Protein AF-S4WA40-F1 (afdb_monomer)

Foldseek 3Di:
DVVVLVVVLLVLLLVLLVVCVVQFQVAQDPVRQDDSSVVSVVVSVVVSVVVVVVVVVVVVVCVVQADDQLCCCVQPVLQPPQSVQVVVCVVVVHRGGDDDVVVRVVSSVVSVVPDCPDDDDPVNVCVQCVDVVNVVVVCVVVVVVVVCCCVVVVCVVCVLVVCVVVCQLPPPRRTSSSNSNSD

Mean predicted aligned error: 12.9 Å

Secondary structure (DSSP, 8-state):
-HHHHHHHHHHHHHHHHHHTHHHHTT-SSTTT--THHHHHHHHHHHHHHHHHHHHHHHHHHHHHHSPPPHHHIIIII--HHHHHHHHHHHHHT-SS----HHHHHHHHHHHHHH--PPPPPHHHHHHHHTSHHHHHHHHHHHHHHHHHHHHHHHHHHTHHHHHHHHTTTTTT--SHHHHHHT-

Sequence (183 aa):
MQGIGQLVAALVMMFLTLGFKSSLETAADTKSCTGGCQVSVDKMWRTLIGFGAVPACIALYYRLTIPETPRYTFNVARDVEQADEDVKAYMTGKREGETDEVARAQVHQGAKANLQVPKASFRDFLKHYSEWKNASLLLGTAGSWLCLDVAFYGLSLNNGTILKVIGYSTKNTHSVYEYLYNT

Organism: NCBI:txid61284

Nearest PDB structures (foldseek):
  8j00-assembly1_A  TM=2.067E-01  e=2.756E+00  Homo sapiens

Radius of gyration: 27.34 Å; Cα contacts (8 Å, |Δi|>4): 112; chains: 1; bounding box: 63×45×62 Å

Structure (mmCIF, N/CA/C/O backbone):
data_AF-S4WA40-F1
#
_entry.id   AF-S4WA40-F1
#
loop_
_atom_site.group_PDB
_atom_site.id
_atom_site.type_symbol
_atom_site.label_atom_id
_atom_site.label_alt_id
_atom_site.label_comp_id
_atom_site.label_asym_id
_atom_site.label_entity_id
_atom_site.label_seq_id
_atom_site.pdbx_PDB_ins_code
_atom_site.Cartn_x
_atom_site.Cartn_y
_atom_site.Cartn_z
_atom_site.occupancy
_atom_site.B_iso_or_equiv
_atom_site.auth_seq_id
_atom_site.auth_comp_id
_atom_site.auth_asym_id
_atom_site.auth_atom_id
_atom_site.pdbx_PDB_model_num
ATOM 1 N N . MET A 1 1 ? 1.747 -4.306 8.282 1.00 58.97 1 MET A N 1
ATOM 2 C CA . MET A 1 1 ? 1.146 -5.011 7.124 1.00 58.97 1 MET A CA 1
ATOM 3 C C . MET A 1 1 ? 1.449 -4.330 5.788 1.00 58.97 1 MET A C 1
ATOM 5 O O . MET A 1 1 ? 1.727 -5.044 4.836 1.00 58.97 1 MET A O 1
ATOM 9 N N . GLN A 1 2 ? 1.463 -2.991 5.696 1.00 71.44 2 GLN A N 1
ATOM 10 C CA . GLN A 1 2 ? 1.750 -2.290 4.430 1.00 71.44 2 GLN A CA 1
ATOM 11 C C . GLN A 1 2 ? 3.112 -2.631 3.798 1.00 71.44 2 GLN A C 1
ATOM 13 O O . GLN A 1 2 ? 3.161 -2.866 2.596 1.00 71.44 2 GLN A O 1
ATOM 18 N N . GLY A 1 3 ? 4.189 -2.747 4.586 1.00 81.94 3 GLY A N 1
ATOM 19 C CA . GLY A 1 3 ? 5.528 -3.032 4.044 1.00 81.94 3 GLY A CA 1
ATOM 20 C C . GLY A 1 3 ? 5.645 -4.367 3.292 1.00 81.94 3 GLY A C 1
ATOM 21 O O . GLY A 1 3 ? 6.289 -4.428 2.252 1.00 81.94 3 GLY A O 1
ATOM 22 N N . ILE A 1 4 ? 4.967 -5.426 3.755 1.00 86.81 4 ILE A N 1
ATOM 23 C CA . ILE A 1 4 ? 4.960 -6.728 3.058 1.00 86.81 4 ILE A CA 1
ATOM 24 C C . ILE A 1 4 ? 4.215 -6.611 1.725 1.00 86.81 4 ILE A C 1
ATOM 26 O O . ILE A 1 4 ? 4.681 -7.128 0.716 1.00 86.81 4 ILE A O 1
ATOM 30 N N . GLY A 1 5 ? 3.088 -5.892 1.702 1.00 87.81 5 GLY A N 1
ATOM 31 C CA . GLY A 1 5 ? 2.345 -5.634 0.468 1.00 87.81 5 GLY A CA 1
ATOM 32 C C . GLY A 1 5 ? 3.178 -4.867 -0.560 1.00 87.81 5 GLY A C 1
ATOM 33 O O . GLY A 1 5 ? 3.187 -5.239 -1.729 1.00 87.81 5 GLY A O 1
ATOM 34 N N . GLN A 1 6 ? 3.933 -3.856 -0.122 1.00 86.38 6 GLN A N 1
ATOM 35 C CA . GLN A 1 6 ? 4.853 -3.115 -0.990 1.00 86.38 6 GLN A CA 1
ATOM 36 C C . GLN A 1 6 ? 5.987 -3.999 -1.526 1.00 86.38 6 GLN A C 1
ATOM 38 O O . GLN A 1 6 ? 6.274 -3.948 -2.718 1.00 86.38 6 GLN A O 1
ATOM 43 N N . LEU A 1 7 ? 6.586 -4.848 -0.683 1.00 88.81 7 LEU A N 1
ATOM 44 C CA . LEU A 1 7 ? 7.626 -5.790 -1.107 1.00 88.81 7 LEU A CA 1
ATOM 45 C C . LEU A 1 7 ? 7.100 -6.783 -2.152 1.00 88.81 7 LEU A C 1
ATOM 47 O O . LEU A 1 7 ? 7.733 -6.989 -3.182 1.00 88.81 7 LEU A O 1
ATOM 51 N N . VAL A 1 8 ? 5.932 -7.381 -1.907 1.00 91.38 8 VAL A N 1
ATOM 52 C CA . VAL A 1 8 ? 5.309 -8.318 -2.852 1.00 91.38 8 VAL A CA 1
ATOM 53 C C . VAL A 1 8 ? 4.960 -7.611 -4.160 1.00 91.38 8 VAL A C 1
ATOM 55 O O . VAL A 1 8 ? 5.236 -8.153 -5.225 1.00 91.38 8 VAL A O 1
ATOM 58 N N . ALA A 1 9 ? 4.419 -6.391 -4.104 1.00 90.25 9 ALA A N 1
ATOM 59 C CA . ALA A 1 9 ? 4.134 -5.604 -5.301 1.00 90.25 9 ALA A CA 1
ATOM 60 C C . ALA A 1 9 ? 5.408 -5.294 -6.106 1.00 90.25 9 ALA A C 1
ATOM 62 O O . ALA A 1 9 ? 5.403 -5.448 -7.326 1.00 90.25 9 ALA A O 1
ATOM 63 N N . ALA A 1 10 ? 6.505 -4.929 -5.433 1.00 89.69 10 ALA A N 1
ATOM 64 C CA . ALA A 1 10 ? 7.800 -4.701 -6.072 1.00 89.69 10 ALA A CA 1
ATOM 65 C C . ALA A 1 10 ? 8.350 -5.980 -6.726 1.00 89.69 10 ALA A C 1
ATOM 67 O O . ALA 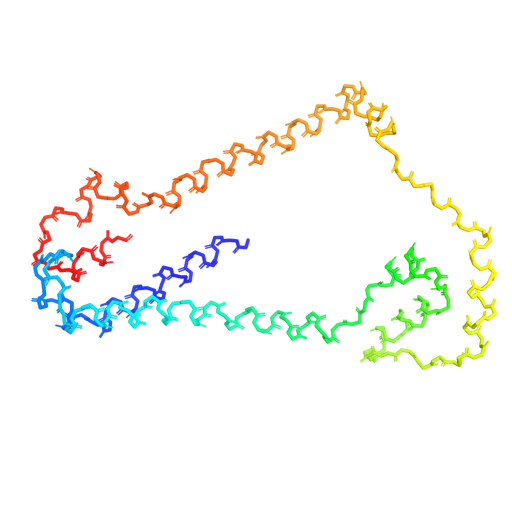A 1 10 ? 8.790 -5.941 -7.872 1.00 89.69 10 ALA A O 1
ATOM 68 N N . LEU A 1 11 ? 8.254 -7.131 -6.051 1.00 92.12 11 LEU A N 1
ATOM 69 C CA . LEU A 1 11 ? 8.662 -8.424 -6.612 1.00 92.12 11 LEU A CA 1
ATOM 70 C C . LEU A 1 11 ? 7.828 -8.803 -7.840 1.00 92.12 11 LEU A C 1
ATOM 72 O O . LEU A 1 11 ? 8.386 -9.191 -8.863 1.00 92.12 11 LEU A O 1
ATOM 76 N N . VAL A 1 12 ? 6.502 -8.663 -7.771 1.00 93.62 12 VAL A N 1
ATOM 77 C CA . VAL A 1 12 ? 5.615 -8.942 -8.911 1.00 93.62 12 VAL A CA 1
ATOM 78 C C . VAL A 1 12 ? 5.952 -8.026 -10.086 1.00 93.62 12 VAL A C 1
ATOM 80 O O . VAL A 1 12 ? 6.087 -8.514 -11.207 1.00 93.62 12 VAL A O 1
ATOM 83 N N . MET A 1 13 ? 6.155 -6.727 -9.848 1.00 91.38 13 MET A N 1
ATOM 84 C CA . MET A 1 13 ? 6.571 -5.799 -10.903 1.00 91.38 13 MET A CA 1
ATOM 85 C C . MET A 1 13 ? 7.927 -6.161 -11.506 1.00 91.38 13 MET A C 1
ATOM 87 O O . MET A 1 13 ? 8.052 -6.132 -12.726 1.00 91.38 13 MET A O 1
ATOM 91 N N . MET A 1 14 ? 8.896 -6.577 -10.689 1.00 90.94 14 MET A N 1
ATOM 92 C CA . MET A 1 14 ? 10.199 -7.053 -11.158 1.00 90.94 14 MET A CA 1
ATOM 93 C C . MET A 1 14 ? 10.072 -8.293 -12.059 1.00 90.94 14 MET A C 1
ATOM 95 O O . MET A 1 14 ? 10.697 -8.381 -13.112 1.00 90.94 14 MET A O 1
ATOM 99 N N . PHE A 1 15 ? 9.230 -9.263 -11.697 1.00 93.00 15 PHE A N 1
ATOM 100 C CA . PHE A 1 15 ? 9.001 -10.430 -12.557 1.00 93.00 15 PHE A CA 1
ATOM 101 C C . PHE A 1 15 ? 8.280 -10.062 -13.859 1.00 93.00 15 PHE A C 1
ATOM 103 O O . PHE A 1 15 ? 8.590 -10.618 -14.914 1.00 93.00 15 PHE A O 1
ATOM 110 N N . LEU A 1 16 ? 7.345 -9.110 -13.810 1.00 92.75 16 LEU A N 1
ATOM 111 C CA . LEU A 1 16 ? 6.640 -8.625 -14.995 1.00 92.75 16 LEU A CA 1
ATOM 112 C C . LEU A 1 16 ? 7.572 -7.863 -15.948 1.00 92.75 16 LEU A C 1
ATOM 114 O O . LEU A 1 16 ? 7.501 -8.088 -17.156 1.00 92.75 16 LEU A O 1
ATOM 118 N N . THR A 1 17 ? 8.469 -7.009 -15.444 1.00 90.62 17 THR A N 1
ATOM 119 C CA . THR A 1 17 ? 9.453 -6.300 -16.285 1.00 90.62 17 THR A CA 1
ATOM 120 C C . THR A 1 17 ? 10.407 -7.280 -16.967 1.00 90.62 17 THR A C 1
ATOM 122 O O . THR A 1 17 ? 10.649 -7.152 -18.168 1.00 90.62 17 THR A O 1
ATOM 125 N N . LEU A 1 18 ? 10.872 -8.310 -16.250 1.00 89.50 18 LEU A N 1
ATOM 126 C CA . LEU A 1 18 ? 11.682 -9.396 -16.816 1.00 89.50 18 LEU A CA 1
ATOM 127 C C . LE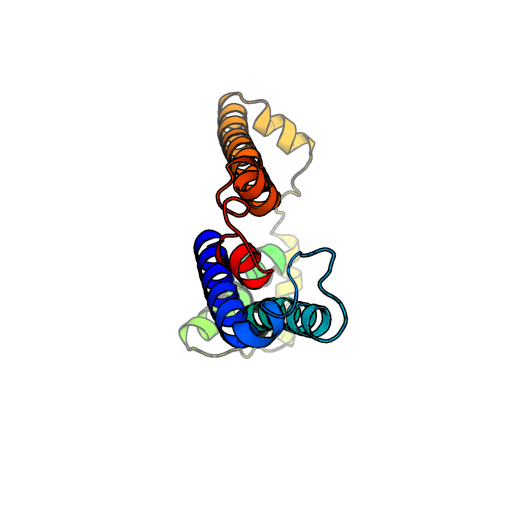U A 1 18 ? 10.922 -10.199 -17.884 1.00 89.50 18 LEU A C 1
ATOM 129 O O . LEU A 1 18 ? 11.478 -10.500 -18.941 1.00 89.50 18 LEU A O 1
ATOM 133 N N . GLY A 1 19 ? 9.649 -10.521 -17.640 1.00 90.31 19 GLY A N 1
ATOM 134 C CA . GLY A 1 19 ? 8.819 -11.293 -18.569 1.00 90.31 19 GLY A CA 1
ATOM 135 C C . GLY A 1 19 ? 8.506 -10.563 -19.881 1.00 90.31 19 GLY A C 1
ATOM 136 O O . GLY A 1 19 ? 8.448 -11.193 -20.935 1.00 90.31 19 GLY A O 1
ATOM 137 N N . PHE A 1 20 ? 8.352 -9.236 -19.842 1.00 88.88 20 PHE A N 1
ATOM 138 C CA . PHE A 1 20 ? 8.073 -8.405 -21.023 1.00 88.88 20 PHE A CA 1
ATOM 139 C C . PHE A 1 20 ? 9.320 -7.744 -21.631 1.00 88.88 20 PHE A C 1
ATOM 141 O O . PHE A 1 20 ? 9.186 -6.885 -22.505 1.00 88.88 20 PHE A O 1
ATOM 148 N N . LYS A 1 21 ? 10.527 -8.166 -21.230 1.00 87.62 21 LYS A N 1
ATOM 149 C CA . LYS A 1 21 ? 11.808 -7.582 -21.658 1.00 87.62 21 LYS A CA 1
ATOM 150 C C . LYS A 1 21 ? 11.898 -7.328 -23.168 1.00 87.62 21 LYS A C 1
ATOM 152 O O . LYS A 1 21 ? 12.134 -6.197 -23.575 1.00 87.62 21 LYS A O 1
ATOM 157 N N . SER A 1 22 ? 11.625 -8.341 -23.994 1.00 85.56 22 SER A N 1
ATOM 158 C CA . SER A 1 22 ? 11.738 -8.232 -25.460 1.00 85.56 22 SER A CA 1
ATOM 159 C C . SER A 1 22 ? 10.829 -7.146 -26.059 1.00 85.56 22 SER A C 1
ATOM 161 O O . SER A 1 22 ? 11.236 -6.427 -26.971 1.00 85.56 22 SER A O 1
ATOM 163 N N . SER A 1 23 ? 9.622 -6.968 -25.513 1.00 84.69 23 SER A N 1
ATOM 164 C CA . SER A 1 23 ? 8.691 -5.919 -25.950 1.00 84.69 23 SER A CA 1
ATOM 165 C C . SER A 1 23 ? 9.090 -4.526 -25.456 1.00 84.69 23 SER A C 1
ATOM 167 O O . SER A 1 23 ? 8.767 -3.529 -26.101 1.00 84.69 23 SER A O 1
ATOM 169 N N . LEU A 1 24 ? 9.763 -4.446 -24.305 1.00 83.75 24 LEU A N 1
ATOM 170 C CA . LEU A 1 24 ? 10.183 -3.194 -23.672 1.00 83.75 24 LEU A CA 1
ATOM 171 C C . LEU A 1 24 ? 11.510 -2.665 -24.243 1.00 83.75 24 LEU A C 1
ATOM 173 O O . LEU A 1 24 ? 11.692 -1.454 -24.327 1.00 83.75 24 LEU A O 1
ATOM 177 N N . GLU A 1 25 ? 12.405 -3.541 -24.704 1.00 85.44 25 GLU A N 1
ATOM 178 C CA . GLU A 1 25 ? 13.662 -3.162 -25.374 1.00 85.44 25 GLU A CA 1
ATOM 179 C C . GLU A 1 25 ? 13.446 -2.513 -26.751 1.00 85.44 25 GLU A C 1
ATOM 181 O O . GLU A 1 25 ? 14.330 -1.838 -27.268 1.00 85.44 25 GLU A O 1
ATOM 186 N N . THR A 1 26 ? 12.253 -2.669 -27.337 1.00 82.75 26 THR A N 1
ATOM 187 C CA . THR A 1 26 ? 11.914 -2.096 -28.652 1.00 82.75 26 THR A CA 1
ATOM 188 C C . THR A 1 26 ? 11.841 -0.561 -28.625 1.00 82.75 26 THR A C 1
ATOM 190 O O . THR A 1 26 ? 11.998 0.084 -29.661 1.00 82.75 26 THR A O 1
ATOM 193 N N . ALA A 1 27 ? 11.606 0.044 -27.456 1.00 82.50 27 ALA A N 1
ATOM 194 C CA . ALA A 1 27 ? 11.524 1.493 -27.296 1.00 82.50 27 ALA A CA 1
ATOM 195 C C . ALA A 1 27 ? 12.734 2.032 -26.521 1.00 82.50 27 ALA A C 1
ATOM 197 O O . ALA A 1 27 ? 13.061 1.545 -25.438 1.00 82.50 27 ALA A O 1
ATOM 198 N N . ALA A 1 28 ? 13.364 3.079 -27.060 1.00 75.50 28 ALA A N 1
ATOM 199 C CA . ALA A 1 28 ? 14.514 3.734 -26.436 1.00 75.50 28 ALA A CA 1
ATOM 200 C C . ALA A 1 28 ? 14.129 4.624 -25.239 1.00 75.50 28 ALA A C 1
ATOM 202 O O . ALA A 1 28 ? 14.938 4.837 -24.344 1.00 75.50 28 ALA A O 1
ATOM 203 N N . ASP A 1 29 ? 12.898 5.148 -25.206 1.00 74.19 29 ASP A N 1
ATOM 204 C CA . ASP A 1 29 ? 12.414 6.032 -24.143 1.00 74.19 29 ASP A CA 1
ATOM 205 C C . ASP A 1 29 ? 10.922 5.774 -23.872 1.00 74.19 29 ASP A C 1
ATOM 207 O O . ASP A 1 29 ? 10.158 5.353 -24.744 1.00 74.19 29 ASP A O 1
ATOM 211 N N . THR A 1 30 ? 10.478 6.077 -22.656 1.00 74.94 30 THR A N 1
ATOM 212 C CA . THR A 1 30 ? 9.072 6.055 -22.228 1.00 74.94 30 THR A CA 1
ATOM 213 C C . THR A 1 30 ? 8.156 6.840 -23.169 1.00 74.94 30 THR A C 1
ATOM 215 O O . THR A 1 30 ? 7.015 6.442 -23.388 1.00 74.94 30 THR A O 1
ATOM 218 N N . LYS A 1 31 ? 8.661 7.917 -23.786 1.00 78.81 31 LYS A N 1
ATOM 219 C CA . LYS A 1 31 ? 7.918 8.727 -24.767 1.00 78.81 31 LYS A CA 1
ATOM 220 C C . LYS A 1 31 ? 7.808 8.082 -26.149 1.00 78.81 31 LYS A C 1
ATOM 222 O O . LYS A 1 31 ? 6.880 8.404 -26.884 1.00 78.81 31 LYS A O 1
ATOM 227 N N . SER A 1 32 ? 8.746 7.211 -26.517 1.00 79.75 32 SER A N 1
ATOM 228 C CA . SER A 1 32 ? 8.729 6.486 -27.794 1.00 79.75 32 SER A CA 1
ATOM 229 C C . SER A 1 32 ? 8.070 5.107 -27.687 1.00 79.75 32 SER A C 1
ATOM 231 O O . SER A 1 32 ? 7.858 4.447 -28.705 1.00 79.75 32 SER A O 1
ATOM 233 N N . CYS A 1 33 ? 7.675 4.698 -26.476 1.00 81.56 33 CYS A N 1
ATOM 234 C CA . CYS A 1 33 ? 6.915 3.482 -26.207 1.00 81.56 33 CYS A CA 1
ATOM 235 C C . CYS A 1 33 ? 5.506 3.568 -26.815 1.00 81.56 33 CYS A C 1
ATOM 237 O O . CYS A 1 33 ? 4.550 4.014 -26.184 1.00 81.56 33 CYS A O 1
ATOM 239 N N . THR A 1 34 ? 5.377 3.131 -28.066 1.00 82.69 34 THR A N 1
ATOM 240 C CA . THR A 1 34 ? 4.120 3.125 -28.825 1.00 82.69 34 THR A CA 1
ATOM 241 C C . THR A 1 34 ? 3.809 1.718 -29.339 1.00 82.69 34 THR A C 1
ATOM 243 O O . THR A 1 34 ? 4.696 0.871 -29.466 1.00 82.69 34 THR A O 1
ATOM 246 N N . GLY A 1 35 ? 2.526 1.418 -29.568 1.00 85.81 35 GLY A N 1
ATOM 247 C CA . GLY A 1 35 ? 2.088 0.107 -30.058 1.00 85.81 35 GLY A CA 1
ATOM 248 C C . GLY A 1 35 ? 2.374 -1.032 -29.070 1.00 85.81 35 GLY A C 1
ATOM 249 O O . GLY A 1 35 ? 1.848 -1.046 -27.957 1.00 85.81 35 GLY A O 1
ATOM 250 N N . GLY A 1 36 ? 3.205 -2.000 -29.473 1.00 83.56 36 GLY A N 1
ATOM 251 C CA . GLY A 1 36 ? 3.483 -3.219 -28.698 1.00 83.56 36 GLY A CA 1
ATOM 252 C C . GLY A 1 36 ? 4.111 -2.972 -27.320 1.00 83.56 36 GLY A C 1
ATOM 253 O O . GLY A 1 36 ? 3.784 -3.678 -26.361 1.00 83.56 36 GLY A O 1
ATOM 254 N N . CYS A 1 37 ? 4.941 -1.931 -27.191 1.00 85.31 37 CYS A N 1
ATOM 255 C CA . CYS A 1 37 ? 5.518 -1.523 -25.908 1.00 85.31 37 CYS A CA 1
ATOM 256 C C . CYS A 1 37 ? 4.422 -1.021 -24.947 1.00 85.31 37 CYS A C 1
ATOM 258 O O . CYS A 1 37 ? 4.310 -1.506 -23.821 1.00 85.31 37 CYS A O 1
ATOM 260 N N . GLN A 1 38 ? 3.533 -0.141 -25.420 1.00 87.62 38 GLN A N 1
ATOM 261 C CA . GLN A 1 38 ? 2.440 0.417 -24.615 1.00 87.62 38 GLN A CA 1
ATOM 262 C C . GLN A 1 38 ? 1.448 -0.661 -24.162 1.00 87.62 38 GLN A C 1
ATOM 264 O O . GLN A 1 38 ? 1.037 -0.678 -23.004 1.00 87.62 38 GLN A O 1
ATOM 269 N N . VAL A 1 39 ? 1.097 -1.595 -25.050 1.00 90.19 39 VAL A N 1
ATOM 270 C CA . VAL A 1 39 ? 0.213 -2.724 -24.713 1.00 90.19 39 VAL A CA 1
ATOM 271 C C . VAL A 1 39 ? 0.856 -3.642 -23.668 1.00 90.19 39 VAL A C 1
ATOM 273 O O . VAL A 1 39 ? 0.159 -4.173 -22.805 1.00 90.19 39 VAL A O 1
ATOM 276 N N . SER A 1 40 ? 2.176 -3.829 -23.721 1.00 89.62 40 SER A N 1
ATOM 277 C CA . SER A 1 40 ? 2.895 -4.635 -22.727 1.00 89.62 40 SER A CA 1
ATOM 278 C C . SER A 1 40 ? 2.869 -3.964 -21.353 1.00 89.62 40 SER A C 1
ATOM 280 O O . SER A 1 40 ? 2.484 -4.606 -20.379 1.00 89.62 40 SER A O 1
ATOM 282 N N . VAL A 1 41 ? 3.149 -2.657 -21.283 1.00 89.94 41 VAL A N 1
ATOM 283 C CA . VAL A 1 41 ? 3.022 -1.875 -20.039 1.00 89.94 41 VAL A CA 1
ATOM 284 C C . VAL A 1 41 ? 1.586 -1.905 -19.507 1.00 89.94 41 VAL A C 1
ATOM 286 O O . VAL A 1 41 ? 1.388 -2.086 -18.304 1.00 89.94 41 VAL A O 1
ATOM 289 N N . ASP A 1 42 ? 0.580 -1.804 -20.385 1.00 91.50 42 ASP A N 1
ATOM 290 C CA . ASP A 1 42 ? -0.831 -1.880 -19.991 1.00 91.50 42 ASP A CA 1
ATOM 291 C C . ASP A 1 42 ? -1.178 -3.227 -19.332 1.00 91.50 42 ASP A C 1
ATOM 293 O O . ASP A 1 42 ? -1.825 -3.286 -18.285 1.00 91.50 42 ASP A O 1
ATOM 297 N N . LYS A 1 43 ? -0.671 -4.330 -19.889 1.00 92.69 43 LYS A N 1
ATOM 298 C CA . LYS A 1 43 ? -0.829 -5.664 -19.293 1.00 92.69 43 LYS A CA 1
ATOM 299 C C . LYS A 1 43 ? -0.126 -5.784 -17.941 1.00 92.69 43 LYS A C 1
ATOM 301 O O . LYS A 1 43 ? -0.669 -6.429 -17.043 1.00 92.69 43 LYS A O 1
ATOM 306 N N . MET A 1 44 ? 1.046 -5.171 -17.777 1.00 92.75 44 MET A N 1
ATOM 307 C CA . MET A 1 44 ? 1.824 -5.248 -16.536 1.00 92.75 44 MET A CA 1
ATOM 308 C C . MET A 1 44 ? 1.068 -4.631 -15.352 1.00 92.75 44 MET A C 1
ATOM 310 O O . MET A 1 44 ? 0.843 -5.318 -14.355 1.00 92.75 44 MET A O 1
ATOM 314 N N . TRP A 1 45 ? 0.604 -3.379 -15.460 1.00 91.56 45 TRP A N 1
ATOM 315 C CA . TRP A 1 45 ? -0.086 -2.728 -14.334 1.00 91.56 45 TRP A CA 1
ATOM 316 C C . TRP A 1 45 ? -1.432 -3.394 -14.013 1.00 91.56 45 TRP A C 1
ATOM 318 O O . TRP A 1 45 ? -1.782 -3.539 -12.840 1.00 91.56 45 TRP A O 1
ATOM 328 N N . ARG A 1 46 ? -2.168 -3.872 -15.030 1.00 95.12 46 ARG A N 1
ATOM 329 C CA . ARG A 1 46 ? -3.413 -4.634 -14.823 1.00 95.12 46 ARG A CA 1
ATOM 330 C C . ARG A 1 46 ? -3.160 -5.941 -14.088 1.00 95.12 46 ARG A C 1
ATOM 332 O O . ARG A 1 46 ? -3.925 -6.292 -13.194 1.00 95.12 46 ARG A O 1
ATOM 339 N N . THR A 1 47 ? -2.085 -6.644 -14.444 1.00 94.00 47 THR A N 1
ATOM 340 C CA . THR A 1 47 ? -1.699 -7.897 -13.782 1.00 94.00 47 THR A CA 1
ATOM 341 C C . THR A 1 47 ? -1.303 -7.642 -12.330 1.00 94.00 47 THR A C 1
ATOM 343 O O . THR A 1 47 ? -1.735 -8.384 -11.450 1.00 94.00 47 THR A O 1
ATOM 346 N N . LEU A 1 48 ? -0.566 -6.559 -12.055 1.00 93.44 48 LEU A N 1
ATOM 347 C CA . LEU A 1 48 ? -0.216 -6.160 -10.690 1.00 93.44 48 LEU A CA 1
ATOM 348 C C . LEU A 1 48 ? -1.464 -5.907 -9.829 1.00 93.44 48 LEU A C 1
ATOM 350 O O . LEU A 1 48 ? -1.579 -6.451 -8.729 1.00 93.44 48 LEU A O 1
ATOM 354 N N . ILE A 1 49 ? -2.417 -5.113 -10.331 1.00 92.44 49 ILE A N 1
ATOM 355 C CA . ILE A 1 49 ? -3.674 -4.838 -9.616 1.00 92.44 49 ILE A CA 1
ATOM 356 C C . ILE A 1 49 ? -4.497 -6.118 -9.449 1.00 92.44 49 ILE A C 1
ATOM 358 O O . ILE A 1 49 ? -5.034 -6.366 -8.369 1.00 92.44 49 ILE A O 1
ATOM 362 N N . GLY A 1 50 ? -4.558 -6.956 -10.487 1.00 93.38 50 GLY A N 1
ATOM 363 C CA . GLY A 1 50 ? -5.241 -8.247 -10.442 1.00 93.38 50 GLY A CA 1
ATOM 364 C C . GLY A 1 50 ? -4.683 -9.167 -9.355 1.00 93.38 50 GLY A C 1
ATOM 365 O O . GLY A 1 50 ? -5.452 -9.761 -8.602 1.00 93.38 50 GLY A O 1
ATOM 366 N N . PHE A 1 51 ? -3.358 -9.222 -9.198 1.00 92.81 51 PHE A N 1
ATOM 367 C CA . PHE A 1 51 ? -2.722 -9.988 -8.124 1.00 92.81 51 PHE A CA 1
ATOM 368 C C . PHE A 1 51 ? -3.085 -9.439 -6.736 1.00 92.81 51 PHE A C 1
ATOM 370 O O . PHE A 1 51 ? -3.372 -10.208 -5.819 1.00 92.81 51 PHE A O 1
ATOM 377 N N . GLY A 1 52 ? -3.160 -8.112 -6.590 1.00 90.69 52 GLY A N 1
ATOM 378 C CA . GLY A 1 52 ? -3.612 -7.458 -5.358 1.00 90.69 52 GLY A CA 1
ATOM 379 C C . GLY A 1 52 ? -5.078 -7.738 -4.997 1.00 90.69 52 GLY A C 1
ATOM 380 O O . GLY A 1 52 ? -5.430 -7.737 -3.816 1.00 90.69 52 GLY A O 1
ATOM 381 N N . ALA A 1 53 ? -5.933 -8.036 -5.979 1.00 92.19 53 ALA A N 1
ATOM 382 C CA . ALA A 1 53 ? -7.340 -8.356 -5.742 1.00 92.19 53 ALA A CA 1
ATOM 383 C C . ALA A 1 53 ? -7.549 -9.737 -5.089 1.00 92.19 53 ALA A C 1
ATOM 385 O O . ALA A 1 53 ? -8.539 -9.934 -4.383 1.00 92.19 53 ALA A O 1
ATOM 386 N N . VAL A 1 54 ? -6.619 -10.681 -5.268 1.00 91.94 54 VAL A N 1
ATOM 387 C CA . VAL A 1 54 ? -6.713 -12.044 -4.710 1.00 91.94 54 VAL A CA 1
ATOM 388 C C . VAL A 1 54 ? -6.814 -12.046 -3.175 1.00 91.94 54 VAL A C 1
ATOM 390 O O . VAL A 1 54 ? -7.810 -12.558 -2.655 1.00 91.94 54 VAL A O 1
ATOM 393 N N . PRO A 1 55 ? -5.871 -11.453 -2.410 1.00 90.88 55 PRO A N 1
ATOM 394 C CA . PRO A 1 55 ? -5.987 -11.401 -0.953 1.00 90.88 55 PRO A CA 1
ATOM 395 C C . PRO A 1 55 ? -7.201 -10.587 -0.487 1.00 90.88 55 PRO A C 1
ATOM 397 O O . PRO A 1 55 ? -7.770 -10.903 0.555 1.00 90.88 55 PRO A O 1
ATOM 400 N N . ALA A 1 56 ? -7.645 -9.588 -1.259 1.00 89.50 56 ALA A N 1
ATOM 401 C CA . ALA A 1 56 ? -8.858 -8.833 -0.948 1.00 89.50 56 ALA A CA 1
ATOM 402 C C . ALA A 1 56 ? -10.123 -9.704 -1.053 1.00 89.50 56 ALA A C 1
ATOM 404 O O . ALA A 1 56 ? -10.973 -9.651 -0.165 1.00 89.50 56 ALA A O 1
ATOM 405 N N . CYS A 1 57 ? -10.225 -10.553 -2.080 1.00 92.56 57 CYS A N 1
ATOM 406 C CA . CYS A 1 57 ? -11.334 -11.501 -2.227 1.00 92.56 57 CYS A CA 1
ATOM 407 C C . CYS A 1 57 ? -11.336 -12.550 -1.109 1.00 92.56 57 CYS A C 1
ATOM 409 O O . CYS A 1 57 ? -12.389 -12.854 -0.552 1.00 92.56 57 CYS A O 1
ATOM 411 N N . ILE A 1 58 ? -10.158 -13.061 -0.733 1.00 91.38 58 ILE A N 1
ATOM 412 C CA . ILE A 1 58 ? -10.012 -13.996 0.394 1.00 91.38 58 ILE A CA 1
ATOM 413 C C . ILE A 1 58 ? -10.450 -13.326 1.704 1.00 91.38 58 ILE A C 1
ATOM 415 O O . ILE A 1 58 ? -11.220 -13.901 2.472 1.00 91.38 58 ILE A O 1
ATOM 419 N N . ALA A 1 59 ? -10.010 -12.091 1.954 1.00 89.94 59 ALA A N 1
ATOM 420 C CA . ALA A 1 59 ? -10.416 -11.333 3.134 1.00 89.94 59 ALA A CA 1
ATOM 421 C C . ALA A 1 59 ? -11.929 -11.064 3.154 1.00 89.94 59 ALA A C 1
ATOM 423 O O . ALA A 1 59 ? -12.551 -11.150 4.212 1.00 89.94 59 ALA A O 1
ATOM 424 N N . LEU A 1 60 ? -12.528 -10.778 1.994 1.00 91.25 60 LEU A N 1
ATOM 425 C CA . LEU A 1 60 ? -13.971 -10.603 1.850 1.00 91.25 60 LEU A CA 1
ATOM 426 C C . LEU A 1 60 ? -14.724 -11.900 2.158 1.00 91.25 60 LEU A C 1
ATOM 428 O O . LEU A 1 60 ? -15.690 -11.861 2.914 1.00 91.25 60 LEU A O 1
ATOM 432 N N . TYR A 1 61 ? -14.256 -13.046 1.657 1.00 91.69 61 TYR A N 1
ATOM 433 C CA . TYR A 1 61 ? -14.829 -14.349 1.998 1.00 91.69 61 TYR A CA 1
ATOM 434 C C . TYR A 1 61 ? -14.828 -14.576 3.516 1.00 91.69 61 TYR A C 1
ATOM 436 O O . TYR A 1 61 ? -15.863 -14.908 4.089 1.00 91.69 61 TYR A O 1
ATOM 444 N N . TYR A 1 62 ? -13.707 -14.322 4.197 1.00 87.19 62 TYR A N 1
ATOM 445 C CA . TYR A 1 62 ? -13.646 -14.453 5.655 1.00 87.19 62 TYR A CA 1
ATOM 446 C C . TYR A 1 62 ? -14.538 -13.451 6.386 1.00 87.19 62 TYR A C 1
ATOM 448 O O . TYR A 1 62 ? -15.226 -13.828 7.328 1.00 87.19 62 TYR A O 1
ATOM 456 N N . ARG A 1 63 ? -14.619 -12.203 5.917 1.00 88.38 63 ARG A N 1
ATOM 457 C CA . ARG A 1 63 ? -15.544 -11.215 6.488 1.00 88.38 63 ARG A CA 1
ATOM 458 C C . ARG A 1 63 ? -17.009 -11.627 6.391 1.00 88.38 63 ARG A C 1
ATOM 460 O O . ARG A 1 63 ? -17.771 -11.282 7.278 1.00 88.38 63 ARG A O 1
ATOM 467 N N . LEU A 1 64 ? -17.394 -12.318 5.321 1.00 83.50 64 LEU A N 1
ATOM 468 C CA . LEU A 1 64 ? -18.766 -12.791 5.131 1.00 83.50 64 LEU A CA 1
ATOM 469 C C . LEU A 1 64 ? -19.033 -14.147 5.801 1.00 83.50 64 LEU A C 1
ATOM 471 O O . LEU A 1 64 ? -20.185 -14.552 5.917 1.00 83.50 64 LEU A O 1
ATOM 475 N N . THR A 1 65 ? -17.991 -14.893 6.183 1.00 79.06 65 THR A N 1
ATOM 476 C CA . THR A 1 65 ? -18.129 -16.252 6.735 1.00 79.06 65 THR A CA 1
ATOM 477 C C . THR A 1 65 ? -17.942 -16.332 8.245 1.00 79.06 65 THR A C 1
ATOM 479 O O . THR A 1 65 ? -18.446 -17.287 8.839 1.00 79.06 65 THR A O 1
ATOM 482 N N . ILE A 1 66 ? -17.258 -15.355 8.847 1.00 77.06 66 ILE A N 1
ATOM 483 C CA . ILE A 1 66 ? -17.017 -15.262 10.288 1.00 77.06 66 ILE A CA 1
ATOM 484 C C . ILE A 1 66 ? -18.262 -14.688 10.987 1.00 77.06 66 ILE A C 1
ATOM 486 O O . ILE A 1 66 ? -18.737 -13.630 10.570 1.00 77.06 66 ILE A O 1
ATOM 490 N N . PRO A 1 67 ? -18.778 -15.349 12.042 1.00 62.16 67 PRO A N 1
ATOM 491 C CA . PRO A 1 67 ? -19.872 -14.815 12.847 1.00 62.16 67 PRO A CA 1
ATOM 492 C C . PRO A 1 67 ? -19.451 -13.517 13.543 1.00 62.16 67 PRO A C 1
ATOM 494 O O . PRO A 1 67 ? -18.282 -13.331 13.897 1.00 62.16 67 PRO A O 1
ATOM 497 N N . GLU A 1 68 ? -20.409 -12.610 13.728 1.00 63.78 68 GLU A N 1
ATOM 498 C CA . GLU A 1 68 ? -20.162 -11.324 14.377 1.00 63.78 68 GLU A CA 1
ATOM 499 C C . GLU A 1 68 ? -19.580 -11.501 15.783 1.00 63.78 68 GLU A C 1
ATOM 501 O O . GLU A 1 68 ? -19.807 -12.493 16.477 1.00 63.78 68 GLU A O 1
ATOM 506 N N . THR A 1 69 ? -18.782 -10.526 16.222 1.00 66.00 69 THR A N 1
ATOM 507 C CA . THR A 1 69 ? -18.141 -10.650 17.535 1.00 66.00 69 THR A CA 1
ATOM 508 C C . THR A 1 69 ? -19.194 -10.587 18.653 1.00 66.00 69 THR A C 1
ATOM 510 O O . THR A 1 69 ? -20.025 -9.678 18.648 1.00 66.00 69 THR A O 1
ATOM 513 N N . PRO A 1 70 ? -19.117 -11.434 19.695 1.00 54.28 70 PRO A N 1
ATOM 514 C CA . PRO A 1 70 ? -20.107 -11.452 20.779 1.00 54.28 70 PRO A CA 1
ATOM 515 C C . PRO A 1 70 ? -20.171 -10.125 21.551 1.00 54.28 70 PRO A C 1
ATOM 517 O O . PRO A 1 70 ? -21.195 -9.771 22.127 1.00 54.28 70 PRO A O 1
ATOM 520 N N . ARG A 1 71 ? -19.101 -9.314 21.507 1.00 58.75 71 ARG A N 1
ATOM 521 C CA . ARG A 1 71 ? -19.115 -7.937 22.030 1.00 58.75 71 ARG A CA 1
ATOM 522 C C . ARG A 1 71 ? -20.041 -7.008 21.246 1.00 58.75 71 ARG A C 1
ATOM 524 O O . ARG A 1 71 ? -20.584 -6.090 21.857 1.00 58.75 71 ARG A O 1
ATOM 531 N N . TYR A 1 72 ? -20.192 -7.204 19.939 1.00 59.94 72 TYR A N 1
ATOM 532 C CA . TYR A 1 72 ? -21.120 -6.443 19.105 1.00 59.94 72 TYR A CA 1
ATOM 533 C C . TYR A 1 72 ? -22.567 -6.871 19.382 1.00 59.94 72 TYR A C 1
ATOM 535 O O . TYR A 1 72 ? -23.397 -6.012 19.680 1.00 59.94 72 TYR A O 1
ATOM 543 N N . THR A 1 73 ? -22.854 -8.177 19.424 1.00 58.94 73 THR A N 1
ATOM 544 C CA . THR A 1 73 ? -24.185 -8.703 19.786 1.00 58.94 73 THR A CA 1
ATOM 545 C C . THR A 1 73 ? -24.619 -8.224 21.181 1.00 58.94 73 THR A C 1
ATOM 547 O O . THR A 1 73 ? -25.709 -7.676 21.358 1.00 58.94 73 THR A O 1
ATOM 550 N N . PHE A 1 74 ? -23.711 -8.286 22.157 1.00 55.19 74 PHE A N 1
ATOM 551 C CA . PHE A 1 74 ? -23.980 -7.868 23.532 1.00 55.19 74 PHE A CA 1
ATOM 552 C C . PHE A 1 74 ? -24.147 -6.344 23.693 1.00 55.19 74 PHE A C 1
ATOM 554 O O . PHE A 1 74 ? -25.130 -5.883 24.272 1.00 55.19 74 PHE A O 1
ATOM 561 N N . ASN A 1 75 ? -23.208 -5.534 23.183 1.00 52.06 75 ASN A N 1
ATOM 562 C CA . ASN A 1 75 ? -23.213 -4.083 23.435 1.00 52.06 75 ASN A CA 1
ATOM 563 C C . ASN A 1 75 ? -24.067 -3.282 22.442 1.00 52.06 75 ASN A C 1
ATOM 565 O O . ASN A 1 75 ? -24.521 -2.186 22.778 1.00 52.06 75 ASN A O 1
ATOM 569 N N . VAL A 1 76 ? -24.259 -3.790 21.221 1.00 50.72 76 VAL A N 1
ATOM 570 C CA . VAL A 1 76 ? -24.928 -3.066 20.127 1.00 50.72 76 VAL A CA 1
ATOM 571 C C . VAL A 1 76 ? -26.290 -3.677 19.804 1.00 50.72 76 VAL A C 1
ATOM 573 O O . VAL A 1 76 ? -27.273 -2.934 19.791 1.00 50.72 76 VAL A O 1
ATOM 576 N N . ALA A 1 77 ? -26.386 -5.000 19.616 1.00 54.59 77 ALA A N 1
ATOM 577 C CA . ALA A 1 77 ? -27.672 -5.665 19.352 1.00 54.59 77 ALA A CA 1
ATOM 578 C C . ALA A 1 77 ? -28.547 -5.818 20.617 1.00 54.59 77 ALA A C 1
ATOM 580 O O . ALA A 1 77 ? -29.765 -5.964 20.508 1.00 54.59 77 ALA A O 1
ATOM 581 N N . ARG A 1 78 ? -27.946 -5.674 21.812 1.00 55.72 78 ARG A N 1
ATOM 582 C CA . ARG A 1 78 ? -28.603 -5.778 23.131 1.00 55.72 78 ARG A CA 1
ATOM 583 C C . ARG A 1 78 ? -29.331 -7.110 23.329 1.00 55.72 78 ARG A C 1
ATOM 585 O O . ARG A 1 78 ? -30.379 -7.142 23.975 1.00 55.72 78 ARG A O 1
ATOM 592 N N . ASP A 1 79 ? -28.782 -8.180 22.765 1.00 54.62 79 ASP A N 1
ATOM 593 C CA . ASP A 1 79 ? -29.280 -9.540 22.939 1.00 54.62 79 ASP A CA 1
ATOM 594 C C . ASP A 1 79 ? -28.261 -10.343 23.761 1.00 54.62 79 ASP A C 1
ATOM 596 O O . ASP A 1 79 ? -27.164 -10.660 23.298 1.00 54.62 79 ASP A O 1
ATOM 600 N N . VAL A 1 80 ? -28.591 -10.565 25.035 1.00 56.03 80 VAL A N 1
ATOM 601 C CA . VAL A 1 80 ? -27.714 -11.235 26.009 1.00 56.03 80 VAL A CA 1
ATOM 602 C C . VAL A 1 80 ? -27.741 -12.752 25.815 1.00 56.03 80 VAL A C 1
ATOM 604 O O . VAL A 1 80 ? -26.722 -13.402 26.039 1.00 56.03 80 VAL A O 1
ATOM 607 N N . GLU A 1 81 ? -28.865 -13.308 25.359 1.00 53.06 81 GLU A N 1
ATOM 608 C CA . GLU A 1 81 ? -29.007 -14.746 25.103 1.00 53.06 81 GLU A CA 1
ATOM 609 C C . GLU A 1 81 ? -28.265 -15.138 23.827 1.00 53.06 81 GLU A C 1
ATOM 611 O O . GLU A 1 81 ? -27.503 -16.106 23.833 1.00 53.06 81 GLU A O 1
ATOM 616 N N . GLN A 1 82 ? -28.355 -14.317 22.777 1.00 50.31 82 GLN A N 1
ATOM 617 C CA . GLN A 1 82 ? -27.582 -14.564 21.565 1.00 50.31 82 GLN A CA 1
ATOM 618 C C . GLN A 1 82 ? -26.069 -14.414 21.780 1.00 50.31 82 GLN A C 1
ATOM 620 O O . GLN A 1 82 ? -25.293 -15.125 21.156 1.00 50.31 82 GLN A O 1
ATOM 625 N N . ALA A 1 83 ? -25.620 -13.566 22.711 1.00 51.16 83 ALA A N 1
ATOM 626 C CA . ALA A 1 83 ? -24.199 -13.466 23.044 1.00 51.16 83 ALA A CA 1
ATOM 627 C C . ALA A 1 83 ? -23.647 -14.721 23.759 1.00 51.16 83 ALA A C 1
ATOM 629 O O . ALA A 1 83 ? -22.496 -15.082 23.513 1.00 51.16 83 ALA A O 1
ATOM 630 N N . ASP A 1 84 ? -24.426 -15.388 24.623 1.00 55.72 84 ASP A N 1
ATOM 631 C CA . ASP A 1 84 ? -24.007 -16.647 25.277 1.00 55.72 84 ASP A CA 1
ATOM 632 C C . ASP A 1 84 ? -24.004 -17.819 24.284 1.00 55.72 84 ASP A C 1
ATOM 634 O O . ASP A 1 84 ? -23.086 -18.648 24.279 1.00 55.72 84 ASP A O 1
ATOM 638 N N . GLU A 1 85 ? -24.988 -17.860 23.384 1.00 56.50 85 GLU A N 1
ATOM 639 C CA . GLU A 1 85 ? -25.062 -18.889 22.350 1.00 56.50 85 GLU A CA 1
ATOM 640 C C . GLU A 1 85 ? -24.061 -18.688 21.212 1.00 56.50 85 GLU A C 1
ATOM 642 O O . GLU A 1 85 ? -23.455 -19.670 20.790 1.00 56.50 85 GLU A O 1
ATOM 647 N N . ASP A 1 86 ? -23.786 -17.454 20.779 1.00 55.00 86 ASP A N 1
ATOM 648 C CA . ASP A 1 86 ? -22.713 -17.148 19.821 1.00 55.00 86 ASP A CA 1
ATOM 649 C C . ASP A 1 86 ? -21.347 -17.567 20.398 1.00 55.00 86 ASP A C 1
ATOM 651 O O . ASP A 1 86 ? -20.487 -18.079 19.678 1.00 55.00 86 ASP A O 1
ATOM 655 N N . VAL A 1 87 ? -21.149 -17.434 21.719 1.00 55.62 87 VAL A N 1
ATOM 656 C CA . VAL A 1 87 ? -19.948 -17.927 22.416 1.00 55.62 87 VAL A CA 1
ATOM 657 C C . VAL A 1 87 ? -19.902 -19.458 22.437 1.00 55.62 87 VAL A C 1
ATOM 659 O O . VAL A 1 87 ? -18.847 -20.029 22.142 1.00 55.62 87 VAL A O 1
ATOM 662 N N . LYS A 1 88 ? -21.013 -20.149 22.725 1.00 58.00 88 LYS A N 1
ATOM 663 C CA . LYS A 1 88 ? -21.080 -21.624 22.664 1.00 58.00 88 LYS A CA 1
ATOM 664 C C . LYS A 1 88 ? -20.914 -22.162 21.242 1.00 58.00 88 LYS A C 1
ATOM 666 O O . LYS A 1 88 ? -20.204 -23.151 21.055 1.00 58.00 88 LYS A O 1
ATOM 671 N N . ALA A 1 89 ? -21.512 -21.524 20.241 1.00 57.06 89 ALA A N 1
ATOM 672 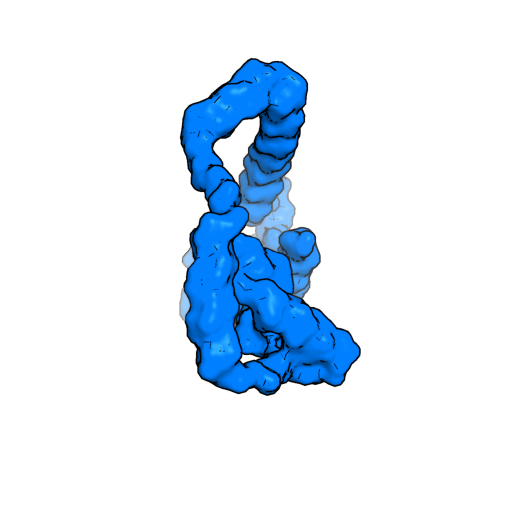C CA . ALA A 1 89 ? -21.370 -21.868 18.829 1.00 57.06 89 ALA A CA 1
ATOM 673 C C . ALA A 1 89 ? -19.917 -21.679 18.371 1.00 57.06 89 ALA A C 1
ATOM 675 O O . ALA A 1 89 ? -19.339 -22.587 17.771 1.00 57.06 89 ALA A O 1
ATOM 676 N N . TYR A 1 90 ? -19.274 -20.578 18.774 1.00 56.78 90 TYR A N 1
ATOM 677 C CA . TYR A 1 90 ? -17.855 -20.334 18.516 1.00 56.78 90 TYR A CA 1
ATOM 678 C C . TYR A 1 90 ? -16.944 -21.367 19.206 1.00 56.78 90 TYR A C 1
ATOM 680 O O . TYR A 1 90 ? -16.031 -21.897 18.574 1.00 56.78 90 TYR A O 1
ATOM 688 N N . MET A 1 91 ? -17.209 -21.722 20.473 1.00 58.56 91 MET A N 1
ATOM 689 C CA . MET A 1 91 ? -16.454 -22.763 21.196 1.00 58.56 91 MET A CA 1
ATOM 690 C C . MET A 1 91 ? -16.647 -24.171 20.612 1.00 58.56 91 MET A C 1
ATOM 692 O O . MET A 1 91 ? -15.765 -25.016 20.753 1.00 58.56 91 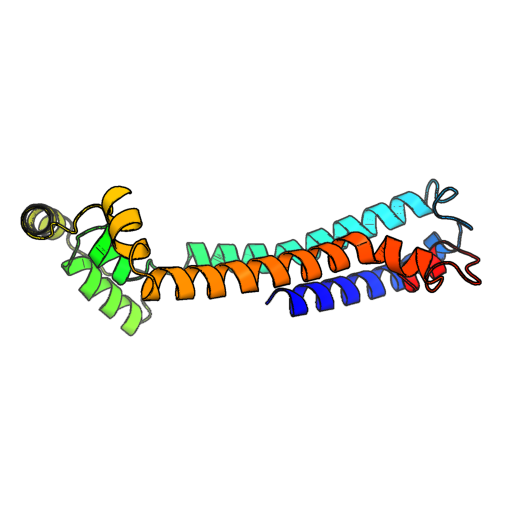MET A O 1
ATOM 696 N N . THR A 1 92 ? -17.778 -24.429 19.952 1.00 60.59 92 THR A N 1
ATOM 697 C CA . THR A 1 92 ? -18.100 -25.724 19.325 1.00 60.59 92 THR A CA 1
ATOM 698 C C . THR A 1 92 ? -17.818 -25.771 17.820 1.00 60.59 92 THR A C 1
ATOM 700 O O . THR A 1 92 ? -18.028 -26.810 17.195 1.00 60.59 92 THR A O 1
ATOM 703 N N . GLY A 1 93 ? -17.306 -24.684 17.227 1.00 54.91 93 GLY A N 1
ATOM 704 C CA . GLY A 1 93 ? -16.962 -24.607 15.803 1.00 54.91 93 GLY A CA 1
ATOM 705 C C . GLY A 1 93 ? -18.168 -24.534 14.857 1.00 54.91 93 GLY A C 1
ATOM 706 O O . GLY A 1 93 ? -18.028 -24.818 13.666 1.00 54.91 93 GLY A O 1
ATOM 707 N N . LYS A 1 94 ? -19.351 -24.177 15.367 1.00 55.75 94 LYS A N 1
ATOM 708 C CA . LYS A 1 94 ? -20.581 -23.992 14.585 1.00 55.75 94 LYS A CA 1
ATOM 709 C C . LYS A 1 94 ? -20.752 -22.530 14.173 1.00 55.75 94 LYS A C 1
ATOM 711 O O . LYS A 1 94 ? -20.269 -21.619 14.837 1.00 55.75 94 LYS A O 1
ATOM 716 N N . ARG A 1 95 ? -21.420 -22.324 13.035 1.00 51.53 95 ARG A N 1
ATOM 717 C CA . ARG A 1 95 ? -21.507 -21.023 12.356 1.00 51.53 95 ARG A CA 1
ATOM 718 C C . ARG A 1 95 ? -22.600 -20.106 12.922 1.00 51.53 95 ARG A C 1
ATOM 720 O O . ARG A 1 95 ? -22.422 -18.900 12.858 1.00 51.53 95 ARG A O 1
ATOM 727 N N . GLU A 1 96 ? -23.661 -20.674 13.501 1.00 50.31 96 GLU A N 1
ATOM 728 C CA . GLU A 1 96 ? -24.752 -19.965 14.191 1.00 50.31 96 GLU A CA 1
ATOM 729 C C . GLU A 1 96 ? -25.298 -20.826 15.349 1.00 50.31 96 GLU A C 1
ATOM 731 O O . GLU A 1 96 ? -25.271 -22.061 15.269 1.00 50.31 96 GLU A O 1
ATOM 736 N N . GLY A 1 97 ? -25.752 -20.175 16.427 1.00 51.72 97 GLY A N 1
ATOM 737 C CA . GLY A 1 97 ? -26.510 -20.792 17.522 1.00 51.72 97 GLY A CA 1
ATOM 738 C C . GLY A 1 97 ? -27.989 -20.942 17.151 1.00 51.72 97 GLY A C 1
ATOM 739 O O . GLY A 1 97 ? -28.588 -20.038 16.571 1.00 51.72 97 GLY A O 1
ATOM 740 N N . GLU A 1 98 ? -28.567 -22.104 17.438 1.00 46.22 98 GLU A N 1
ATOM 741 C CA . GLU A 1 98 ? -29.952 -22.442 17.108 1.00 46.22 98 GLU A CA 1
ATOM 742 C C . GLU A 1 98 ? -30.880 -21.870 18.193 1.00 46.22 98 GLU A C 1
ATOM 744 O O . GLU A 1 98 ? -31.022 -22.465 19.256 1.00 46.22 98 GLU A O 1
ATOM 749 N N . THR A 1 99 ? -31.481 -20.699 17.943 1.00 48.81 99 THR A N 1
ATOM 750 C CA . THR A 1 99 ? -32.365 -20.011 18.906 1.00 48.81 99 THR A CA 1
ATOM 751 C C . THR A 1 99 ? -33.840 -20.081 18.516 1.00 48.81 99 THR A C 1
ATOM 753 O O . THR A 1 99 ? -34.213 -19.874 17.362 1.00 48.81 99 THR A O 1
ATOM 756 N N . ASP A 1 100 ? -34.688 -20.277 19.527 1.00 49.19 100 ASP A N 1
ATOM 757 C CA . ASP A 1 100 ? -36.150 -20.210 19.454 1.00 49.19 100 ASP A CA 1
ATOM 758 C C . ASP A 1 100 ? -36.612 -18.738 19.325 1.00 49.19 100 ASP A C 1
ATOM 760 O O . ASP A 1 100 ? -36.406 -17.913 20.224 1.00 49.19 100 ASP A O 1
ATOM 764 N N . GLU A 1 101 ? -37.235 -18.370 18.200 1.00 54.19 101 GLU A N 1
ATOM 765 C CA . GLU A 1 101 ? -37.580 -16.975 17.852 1.00 54.19 101 GLU A CA 1
ATOM 766 C C . GLU A 1 101 ? -38.538 -16.296 18.853 1.00 54.19 101 GLU A C 1
ATOM 768 O O . GLU A 1 101 ? -38.582 -15.067 18.964 1.00 54.19 101 GLU A O 1
ATOM 773 N N . VAL A 1 102 ? -39.294 -17.090 19.616 1.00 54.34 102 VAL A N 1
ATOM 774 C CA . VAL A 1 102 ? -40.291 -16.603 20.581 1.00 54.34 102 VAL A CA 1
ATOM 775 C C . VAL A 1 102 ? -39.641 -16.131 21.890 1.00 54.34 102 VAL A C 1
ATOM 777 O O . VAL A 1 102 ? -40.091 -15.137 22.465 1.00 54.34 102 VAL A O 1
ATOM 780 N N . ALA A 1 103 ? -38.551 -16.770 22.332 1.00 53.56 103 ALA A N 1
ATOM 781 C 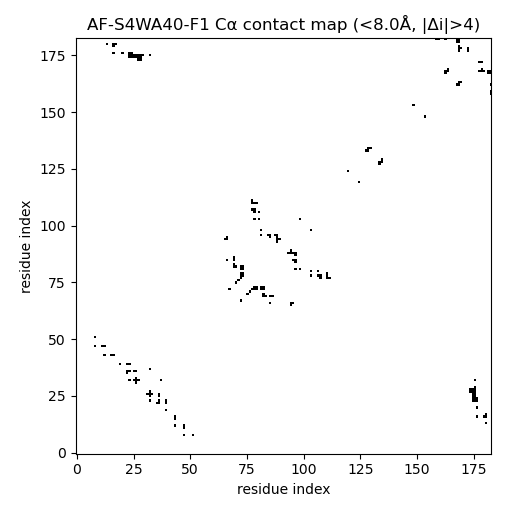CA . ALA A 1 103 ? -37.786 -16.344 23.511 1.00 53.56 103 ALA A CA 1
ATOM 782 C C . ALA A 1 103 ? -37.029 -15.026 23.240 1.00 53.56 103 ALA A C 1
ATOM 784 O O . ALA A 1 103 ? -37.097 -14.083 24.038 1.00 53.56 103 ALA A O 1
ATOM 785 N N . ARG A 1 104 ? -36.458 -14.901 22.029 1.00 50.44 104 ARG A N 1
ATOM 786 C CA . ARG A 1 104 ? -35.815 -13.682 21.493 1.00 50.44 104 ARG A CA 1
ATOM 787 C C . ARG A 1 104 ? -36.677 -12.428 21.642 1.00 50.44 104 ARG A C 1
ATOM 789 O O . ARG A 1 104 ? -36.197 -11.374 22.063 1.00 50.44 104 ARG A O 1
ATOM 796 N N . ALA A 1 105 ? -37.965 -12.518 21.309 1.00 52.56 105 ALA A N 1
ATOM 797 C CA . ALA A 1 105 ? -38.864 -11.363 21.342 1.00 52.56 105 ALA A CA 1
ATOM 798 C C . ALA A 1 105 ? -39.120 -10.839 22.769 1.00 52.56 105 ALA A C 1
ATOM 800 O O . ALA A 1 105 ? -39.294 -9.631 22.963 1.00 52.56 105 ALA A O 1
ATOM 801 N N . GLN A 1 106 ? -39.118 -11.725 23.770 1.00 54.16 106 GLN A N 1
ATOM 802 C CA . GLN A 1 106 ? -39.401 -11.373 25.164 1.00 54.16 106 GLN A CA 1
ATOM 803 C C . GLN A 1 106 ? -38.175 -10.762 25.861 1.00 54.16 106 GLN A C 1
ATOM 805 O O . GLN A 1 106 ? -38.299 -9.754 26.565 1.00 54.16 106 GLN A O 1
ATOM 810 N N . VAL A 1 107 ? -36.975 -11.285 25.596 1.00 51.09 107 VAL A N 1
ATOM 811 C CA . VAL A 1 107 ? -35.725 -10.780 26.192 1.00 51.09 107 VAL A CA 1
ATOM 812 C C . VAL A 1 107 ? -35.283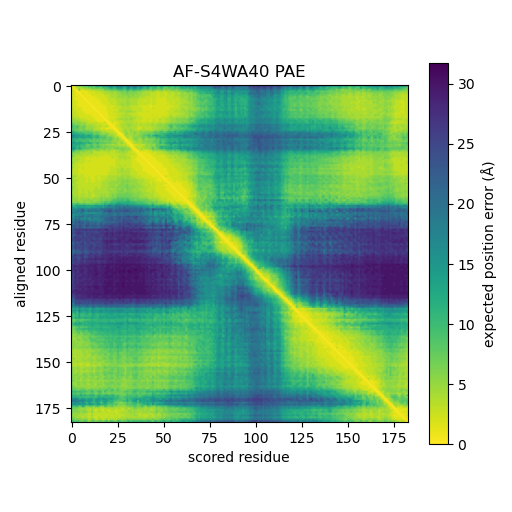 -9.451 25.571 1.00 51.09 107 VAL A C 1
ATOM 814 O O . VAL A 1 107 ? -34.860 -8.540 26.294 1.00 51.09 107 VAL A O 1
ATOM 817 N N . HIS A 1 108 ? -35.512 -9.248 24.268 1.00 47.69 108 HIS A N 1
ATOM 818 C CA . HIS A 1 108 ? -35.282 -7.958 23.606 1.00 47.69 108 HIS A CA 1
ATOM 819 C C . HIS A 1 108 ? -36.095 -6.796 24.203 1.00 47.69 108 HIS A C 1
ATOM 821 O O . HIS A 1 108 ? -35.625 -5.650 24.203 1.00 47.69 108 HIS A O 1
ATOM 827 N N . GLN A 1 109 ? -37.306 -7.056 24.710 1.00 50.06 109 GLN A N 1
ATOM 828 C CA . GLN A 1 109 ? -38.117 -6.028 25.370 1.00 50.06 109 GLN A CA 1
ATOM 829 C C . GLN A 1 109 ? -37.593 -5.694 26.777 1.00 50.06 109 GLN A C 1
ATOM 831 O O . GLN A 1 109 ? -37.573 -4.518 27.147 1.00 50.06 109 GLN A O 1
ATOM 836 N N . GLY A 1 110 ? -37.088 -6.683 27.525 1.00 47.81 110 GLY A N 1
ATOM 837 C CA . GLY A 1 110 ? -36.521 -6.489 28.868 1.00 47.81 110 GLY A CA 1
ATOM 838 C C . GLY A 1 110 ? -35.137 -5.820 28.884 1.00 47.81 110 GLY A C 1
ATOM 839 O O . GLY A 1 110 ? -34.867 -4.961 29.729 1.00 47.81 110 GLY A O 1
ATOM 840 N N . ALA A 1 111 ? -34.267 -6.143 27.921 1.00 46.88 111 ALA A N 1
ATOM 841 C CA . ALA A 1 111 ? -32.901 -5.610 27.850 1.00 46.88 111 ALA A CA 1
ATOM 842 C C . ALA A 1 111 ? -32.840 -4.138 27.392 1.00 46.88 111 ALA A C 1
ATOM 844 O O . ALA A 1 111 ? -31.966 -3.376 27.822 1.00 46.88 111 ALA A O 1
ATOM 845 N N . LYS A 1 112 ? -33.803 -3.682 26.573 1.00 47.06 112 LYS A N 1
ATOM 846 C CA . LYS A 1 112 ? -33.910 -2.265 26.172 1.00 47.06 112 LYS A CA 1
ATOM 847 C C . LYS A 1 112 ? -34.183 -1.322 27.350 1.00 47.06 112 LYS A C 1
ATOM 849 O O . LYS A 1 112 ? -33.800 -0.155 27.256 1.00 47.06 112 LYS A O 1
ATOM 854 N N . ALA A 1 113 ? -34.789 -1.813 28.432 1.00 49.62 113 ALA A N 1
ATOM 855 C CA . ALA A 1 113 ? -35.166 -1.004 29.588 1.00 49.62 113 ALA A CA 1
ATOM 856 C C . ALA A 1 113 ? -34.001 -0.701 30.555 1.00 49.62 113 ALA A C 1
ATOM 858 O O . ALA A 1 113 ? -34.032 0.338 31.209 1.00 49.62 113 ALA A O 1
ATOM 859 N N . ASN A 1 114 ? -32.961 -1.549 30.623 1.00 47.34 114 ASN A N 1
ATOM 860 C CA . ASN A 1 114 ? -31.946 -1.485 31.693 1.00 47.34 114 ASN A CA 1
ATOM 861 C C . ASN A 1 114 ? -30.509 -1.129 31.256 1.00 47.34 114 ASN A C 1
ATOM 863 O O . ASN A 1 114 ? -29.686 -0.799 32.105 1.00 47.34 114 ASN A O 1
ATOM 867 N N . LEU A 1 115 ? -30.182 -1.128 29.958 1.00 49.66 115 LEU A N 1
ATOM 868 C CA . LEU A 1 115 ? -28.845 -0.757 29.460 1.00 49.66 115 LEU A CA 1
ATOM 869 C C . LEU A 1 115 ? -28.858 0.616 28.769 1.00 49.66 115 LEU A C 1
ATOM 871 O O . LEU A 1 115 ? -28.907 0.737 27.541 1.00 49.66 115 LEU A O 1
ATOM 875 N N . GLN A 1 116 ? -28.802 1.682 29.571 1.00 47.09 116 GLN A N 1
ATOM 876 C CA . GLN A 1 116 ? -28.495 3.029 29.082 1.00 47.09 116 GLN A CA 1
ATOM 877 C C . GLN A 1 116 ? -26.976 3.220 29.037 1.00 47.09 116 GLN A C 1
ATOM 879 O O . GLN A 1 116 ? -26.380 3.774 29.953 1.00 47.09 116 GLN A O 1
ATOM 884 N N . VAL A 1 117 ? -26.331 2.769 27.958 1.00 56.59 117 VAL A N 1
ATOM 885 C CA . VAL A 1 117 ? -24.986 3.265 27.636 1.00 56.59 117 VAL A CA 1
ATOM 886 C C . VAL A 1 117 ? -25.155 4.726 27.198 1.00 56.59 117 VAL A C 1
ATOM 888 O O . VAL A 1 117 ? -25.876 4.968 26.221 1.00 56.59 117 VAL A O 1
ATOM 891 N N . PRO A 1 118 ? -24.583 5.714 27.912 1.00 61.69 118 PRO A N 1
ATOM 892 C CA . PRO A 1 118 ? -24.737 7.116 27.545 1.00 61.69 118 PRO A CA 1
ATOM 893 C C . PRO A 1 118 ? -24.167 7.340 26.141 1.00 61.69 118 PRO A C 1
ATOM 895 O O . PRO A 1 118 ? -23.059 6.905 25.825 1.00 61.69 118 PRO A O 1
ATOM 898 N N . LYS A 1 119 ? -24.939 8.003 25.271 1.00 61.00 119 LYS A N 1
ATOM 899 C CA . LYS A 1 119 ? -24.457 8.396 23.943 1.00 61.00 119 LYS A CA 1
ATOM 900 C C . LYS A 1 119 ? -23.325 9.400 24.134 1.00 61.00 119 LYS A C 1
ATOM 902 O O . LYS A 1 119 ? -23.564 10.475 24.676 1.00 61.00 119 LYS A O 1
ATOM 907 N N . ALA A 1 120 ? -22.121 9.046 23.690 1.00 68.12 120 ALA A N 1
ATOM 908 C CA . ALA A 1 120 ? -20.968 9.934 23.747 1.00 68.12 120 ALA A CA 1
ATOM 909 C C . ALA A 1 120 ? -21.300 11.273 23.068 1.00 68.12 120 ALA A C 1
ATOM 911 O O . ALA A 1 120 ? -21.686 11.303 21.896 1.00 68.12 120 ALA A O 1
ATOM 912 N N . SER A 1 121 ? -21.184 12.374 23.812 1.00 84.38 121 SER A N 1
ATOM 913 C CA . SER A 1 121 ? -21.425 13.725 23.304 1.00 84.38 121 SER A CA 1
ATOM 914 C C . SER A 1 121 ? -20.111 14.433 22.972 1.00 84.38 121 SER A C 1
ATOM 916 O O . SER A 1 121 ? -19.086 14.212 23.614 1.00 84.38 121 S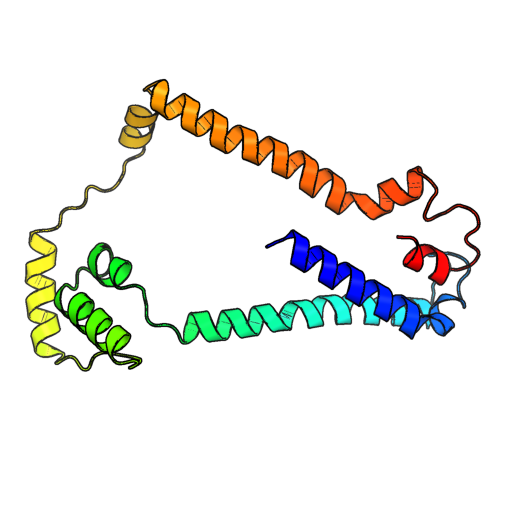ER A O 1
ATOM 918 N N . PHE A 1 122 ? -20.146 15.376 22.025 1.00 81.12 122 PHE A N 1
ATOM 919 C CA . PHE A 1 122 ? -19.020 16.282 21.756 1.00 81.12 122 PHE A CA 1
ATOM 920 C C . PHE A 1 122 ? -18.585 17.054 23.011 1.00 81.12 122 PHE A C 1
ATOM 922 O O . PHE A 1 122 ? -17.405 17.342 23.192 1.00 81.12 122 PHE A O 1
ATOM 929 N N . ARG A 1 123 ? -19.530 17.359 23.911 1.00 83.69 123 ARG A N 1
ATOM 930 C CA . ARG A 1 123 ? -19.225 18.009 25.194 1.00 83.69 123 ARG A CA 1
ATOM 931 C C . ARG A 1 123 ? -18.397 17.111 26.112 1.00 83.69 123 ARG A C 1
ATOM 933 O O . ARG A 1 123 ? -17.515 17.617 26.797 1.00 83.69 123 ARG A O 1
ATOM 940 N N . ASP A 1 124 ? -18.634 15.802 26.081 1.00 82.44 124 ASP A N 1
ATOM 941 C CA . ASP A 1 124 ? -17.863 14.835 26.864 1.00 82.44 124 ASP A CA 1
ATOM 942 C C . ASP A 1 124 ? -16.456 14.665 26.290 1.00 82.44 124 ASP A C 1
ATOM 944 O O . ASP A 1 124 ? -15.494 14.598 27.050 1.00 82.44 124 ASP A O 1
ATOM 948 N N . PHE A 1 125 ? -16.318 14.699 24.959 1.00 85.44 125 PHE A N 1
ATOM 949 C CA . PHE A 1 125 ? -15.015 14.718 24.291 1.00 85.44 125 PHE A CA 1
ATOM 950 C C . PHE A 1 125 ? -14.190 15.940 24.716 1.00 85.44 125 PHE A C 1
ATOM 952 O O . PHE A 1 125 ? -13.067 15.789 25.196 1.00 85.44 125 PHE A O 1
ATOM 959 N N . LEU A 1 126 ? -14.756 17.150 24.605 1.00 86.50 126 LEU A N 1
ATOM 960 C CA . LEU A 1 126 ? -14.055 18.376 25.002 1.00 86.50 126 LEU A CA 1
ATOM 961 C C . LEU A 1 126 ? -13.712 18.373 26.495 1.00 86.50 126 LEU A C 1
ATOM 963 O O . LEU A 1 126 ? -12.611 18.765 26.863 1.00 86.50 126 LEU A O 1
ATOM 967 N N . LYS A 1 127 ? -14.621 17.904 27.357 1.00 87.50 127 LYS A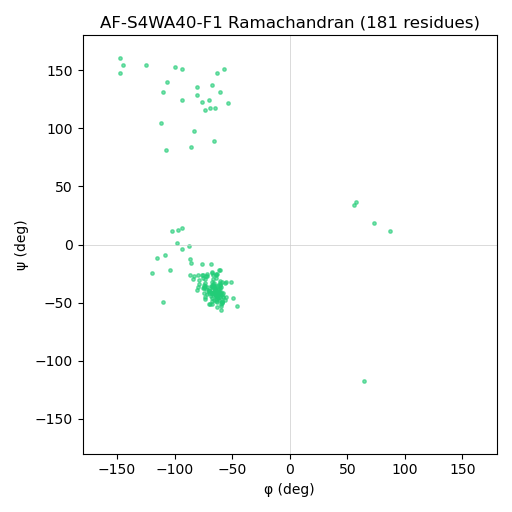 N 1
ATOM 968 C CA . LYS A 1 127 ? -14.369 17.802 28.799 1.00 87.50 127 LYS A CA 1
ATOM 969 C C . LYS A 1 127 ? -13.243 16.813 29.116 1.00 87.50 127 LYS A C 1
ATOM 971 O O . LYS A 1 127 ? -12.407 17.102 29.963 1.00 87.50 127 LYS A O 1
ATOM 976 N N . HIS A 1 128 ? -13.197 15.673 28.434 1.00 85.38 128 HIS A N 1
ATOM 977 C CA . HIS A 1 128 ? -12.194 14.637 28.670 1.00 85.38 128 HIS A CA 1
ATOM 978 C C . HIS A 1 128 ? -10.797 15.035 28.166 1.00 85.38 128 HIS A C 1
ATOM 980 O O . HIS A 1 128 ? -9.804 14.838 28.867 1.00 85.38 128 HIS A O 1
ATOM 986 N N . TYR A 1 129 ? -10.717 15.640 26.977 1.00 89.12 129 TYR A N 1
ATOM 987 C CA . TYR A 1 129 ? -9.459 16.112 26.386 1.00 89.12 129 TYR A CA 1
ATOM 988 C C . TYR A 1 129 ? -9.071 17.536 26.809 1.00 89.12 129 TYR A C 1
ATOM 990 O O . TYR A 1 129 ? -8.006 18.014 26.437 1.00 89.12 129 TYR A O 1
ATOM 998 N N . SER A 1 130 ? -9.888 18.206 27.623 1.00 86.31 130 SER A N 1
ATOM 999 C CA . SER A 1 130 ? -9.498 19.425 28.342 1.00 86.31 130 SER A CA 1
ATOM 1000 C C . SER A 1 130 ? -8.438 19.142 29.409 1.00 86.31 130 SER A C 1
ATOM 1002 O O . SER A 1 130 ? -7.700 20.049 29.793 1.00 86.31 130 SER A O 1
ATOM 1004 N N . GLU A 1 131 ? -8.359 17.912 29.916 1.00 91.81 131 GLU A N 1
ATOM 1005 C CA . GLU A 1 131 ? -7.316 17.514 30.852 1.00 91.81 131 GLU A CA 1
ATOM 1006 C C . GLU A 1 131 ? -5.998 17.289 30.105 1.00 91.81 131 GLU A C 1
ATOM 1008 O O . GLU A 1 131 ? -5.896 16.442 29.214 1.00 91.81 131 GLU A O 1
ATOM 1013 N N . TRP A 1 132 ? -4.950 18.008 30.511 1.00 88.25 132 TRP A N 1
ATOM 1014 C CA . TRP A 1 132 ? -3.644 17.992 29.841 1.00 88.25 132 TRP A CA 1
ATOM 1015 C C . TRP A 1 132 ? -3.018 16.595 29.723 1.00 88.25 132 TRP A C 1
ATOM 1017 O O . TRP A 1 132 ? -2.358 16.269 28.735 1.00 88.25 132 TRP A O 1
ATOM 1027 N N . LYS A 1 133 ? -3.263 15.726 30.709 1.00 90.94 133 LYS A N 1
ATOM 1028 C CA . LYS A 1 133 ? -2.798 14.336 30.680 1.00 90.94 133 LYS A CA 1
ATOM 1029 C C . LYS A 1 133 ? -3.390 13.563 29.493 1.00 90.94 133 LYS A C 1
ATOM 1031 O O . LYS A 1 133 ? -2.662 12.855 28.806 1.00 90.94 133 LYS A O 1
ATOM 1036 N N . ASN A 1 134 ? -4.681 13.742 29.220 1.00 89.88 134 ASN A N 1
ATOM 1037 C CA . ASN A 1 134 ? -5.381 13.043 28.140 1.00 89.88 134 ASN A CA 1
ATOM 1038 C C . ASN A 1 134 ? -5.092 13.712 26.786 1.00 89.88 134 ASN A C 1
ATOM 1040 O O . ASN A 1 134 ? -4.904 13.030 25.778 1.00 89.88 134 ASN A O 1
ATOM 1044 N N . ALA A 1 135 ? -4.981 15.045 26.773 1.00 88.94 135 ALA A N 1
ATOM 1045 C CA . ALA A 1 135 ? -4.619 15.824 25.591 1.00 88.94 135 ALA A CA 1
ATOM 1046 C C . ALA A 1 13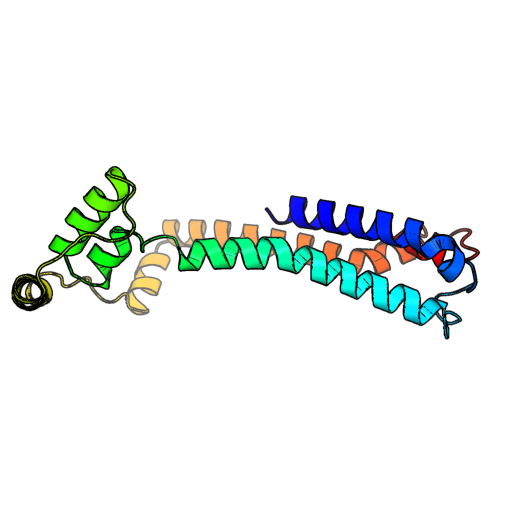5 ? -3.204 15.512 25.089 1.00 88.94 135 ALA A C 1
ATOM 1048 O O . ALA A 1 135 ? -3.005 15.332 23.892 1.00 88.94 135 ALA A O 1
ATOM 1049 N N . SER A 1 136 ? -2.220 15.420 25.989 1.00 90.00 136 SER A N 1
ATOM 1050 C CA . SER A 1 136 ? -0.825 15.150 25.614 1.00 90.00 136 SER A CA 1
ATOM 1051 C C . SER A 1 136 ? -0.641 13.740 25.047 1.00 90.00 136 SER A C 1
ATOM 1053 O O . SER A 1 136 ? 0.098 13.569 24.079 1.00 90.00 136 SER A O 1
ATOM 1055 N N . LEU A 1 137 ? -1.378 12.749 25.563 1.00 91.75 137 LEU A N 1
ATOM 1056 C CA . LEU A 1 137 ? -1.418 11.404 24.988 1.00 91.75 137 LEU A CA 1
ATOM 1057 C C . LEU A 1 137 ? -2.022 11.410 23.574 1.00 91.75 137 LEU A C 1
ATOM 1059 O O . LEU A 1 137 ? -1.480 10.771 22.668 1.00 91.75 137 LEU A O 1
ATOM 1063 N N . LEU A 1 138 ? -3.113 12.156 23.369 1.00 91.88 138 LEU A N 1
ATOM 1064 C CA . LEU A 1 138 ? -3.742 12.304 22.056 1.00 91.88 138 LEU A CA 1
ATOM 1065 C C . LEU A 1 138 ? -2.810 13.008 21.064 1.00 91.88 138 LEU A C 1
ATOM 1067 O O . LEU A 1 138 ? -2.632 12.520 19.954 1.00 91.88 138 LEU A O 1
ATOM 1071 N N . LEU A 1 139 ? -2.180 14.113 21.471 1.00 93.44 139 LEU A N 1
ATOM 1072 C CA . LEU A 1 139 ? -1.231 14.862 20.645 1.00 93.44 139 LEU A CA 1
ATOM 1073 C C . LEU A 1 139 ? 0.010 14.038 20.305 1.00 93.44 139 LEU A C 1
ATOM 1075 O O . LEU A 1 139 ? 0.447 14.058 19.159 1.00 93.44 139 LEU A O 1
ATOM 1079 N N . GLY A 1 140 ? 0.558 13.284 21.260 1.00 93.56 140 GLY A N 1
ATOM 1080 C CA . GLY A 1 140 ? 1.695 12.400 21.004 1.00 93.56 140 GLY A CA 1
ATOM 1081 C C . GLY A 1 140 ? 1.340 11.281 20.022 1.00 93.56 140 GLY A C 1
ATOM 1082 O O . GLY A 1 140 ? 2.086 11.013 19.079 1.00 93.56 140 GLY A O 1
ATOM 1083 N N . THR A 1 141 ? 0.166 10.669 20.188 1.00 92.88 141 THR A N 1
ATOM 1084 C CA . THR A 1 141 ? -0.296 9.588 19.305 1.00 92.88 141 THR A CA 1
ATOM 1085 C C . THR A 1 141 ? -0.625 10.109 17.905 1.00 92.88 141 THR A C 1
ATOM 1087 O O . THR A 1 141 ? -0.101 9.597 16.921 1.00 92.88 141 THR A O 1
ATOM 1090 N N . ALA A 1 142 ? -1.436 11.164 17.797 1.00 94.69 142 ALA A N 1
ATOM 1091 C CA . ALA A 1 142 ? -1.825 11.742 16.513 1.00 94.69 142 ALA A CA 1
ATOM 1092 C C . ALA A 1 142 ? -0.638 12.405 15.801 1.00 94.69 142 ALA A C 1
ATOM 1094 O O . ALA A 1 142 ? -0.491 12.262 14.592 1.00 94.69 142 ALA A O 1
ATOM 1095 N N . GLY A 1 143 ? 0.232 13.093 16.543 1.00 94.62 143 GLY A N 1
ATOM 1096 C CA . GLY A 1 143 ? 1.420 13.749 16.002 1.00 94.62 143 GLY A CA 1
ATOM 1097 C C . GLY A 1 143 ? 2.456 12.755 15.483 1.00 94.62 143 GLY A C 1
ATOM 1098 O O . GLY A 1 143 ? 2.989 12.948 14.394 1.00 94.62 143 GLY A O 1
ATOM 1099 N N . SER A 1 144 ? 2.711 11.661 16.210 1.00 94.44 144 SER A N 1
ATOM 1100 C CA . SER A 1 144 ? 3.626 10.616 15.728 1.00 94.44 144 SER A CA 1
ATOM 1101 C C . SER A 1 144 ? 3.105 9.928 14.465 1.00 94.44 144 SER A C 1
ATOM 1103 O O . SER A 1 144 ? 3.876 9.749 13.523 1.00 94.44 144 SER A O 1
ATOM 1105 N N . TRP A 1 145 ? 1.805 9.617 14.402 1.00 93.69 145 TRP A N 1
ATOM 1106 C CA . TRP A 1 145 ? 1.177 9.091 13.186 1.00 93.69 145 TRP A CA 1
ATOM 1107 C C . TRP A 1 145 ? 1.218 10.088 12.029 1.00 93.69 145 TRP A C 1
ATOM 1109 O O . TRP A 1 145 ? 1.598 9.707 10.928 1.00 93.69 145 TRP A O 1
ATOM 1119 N N . LEU A 1 146 ? 0.922 11.367 12.276 1.00 94.62 146 LEU A N 1
ATOM 1120 C CA . LEU A 1 146 ? 0.985 12.413 11.253 1.00 94.62 146 LEU A CA 1
ATOM 1121 C C . LEU A 1 146 ? 2.390 12.523 10.647 1.00 94.62 146 LEU A C 1
ATOM 1123 O O . LEU A 1 146 ? 2.540 12.528 9.427 1.00 94.62 146 LEU A O 1
ATOM 1127 N N . CYS A 1 147 ? 3.421 12.597 11.491 1.00 94.50 147 CYS A N 1
ATOM 1128 C CA . CYS A 1 147 ? 4.807 12.679 11.033 1.00 94.50 147 CYS A CA 1
ATOM 1129 C C . CYS A 1 147 ? 5.217 11.434 10.236 1.00 94.50 147 CYS A C 1
ATOM 1131 O O . CYS A 1 147 ? 5.881 11.558 9.204 1.00 94.50 147 CYS A O 1
ATOM 1133 N N . LEU A 1 148 ? 4.809 10.246 10.697 1.00 92.00 148 LEU A N 1
ATOM 1134 C CA . LEU A 1 148 ? 5.068 8.989 10.001 1.00 92.00 148 LEU A CA 1
ATOM 1135 C C . LEU A 1 148 ? 4.383 8.974 8.634 1.00 92.00 148 LEU A C 1
ATOM 1137 O O . LEU A 1 148 ? 5.050 8.695 7.642 1.00 92.00 148 LEU A O 1
ATOM 1141 N N . ASP A 1 149 ? 3.099 9.316 8.563 1.00 92.19 149 ASP A N 1
ATOM 1142 C CA . ASP A 1 149 ? 2.320 9.286 7.325 1.00 92.19 149 ASP A CA 1
ATOM 1143 C C . ASP A 1 149 ? 2.874 10.269 6.288 1.00 92.19 149 ASP A C 1
ATOM 1145 O O . ASP A 1 149 ? 3.060 9.902 5.124 1.00 92.19 149 ASP A O 1
ATOM 1149 N N . VAL A 1 150 ? 3.215 11.494 6.699 1.00 92.25 150 VAL A N 1
ATOM 1150 C CA . VAL A 1 150 ? 3.807 12.496 5.798 1.00 92.25 150 VAL A CA 1
ATOM 1151 C C . VAL A 1 150 ? 5.110 11.981 5.190 1.00 92.25 150 VAL A C 1
ATOM 1153 O O . VAL A 1 150 ? 5.289 12.048 3.972 1.00 92.25 150 VAL A O 1
ATOM 1156 N N . ALA A 1 151 ? 6.012 11.440 6.012 1.00 90.94 151 ALA A N 1
ATOM 1157 C CA . ALA A 1 151 ? 7.283 10.918 5.525 1.00 90.94 151 ALA A CA 1
ATOM 1158 C C . ALA A 1 151 ? 7.084 9.666 4.655 1.00 90.94 151 ALA A C 1
ATOM 1160 O O . ALA A 1 151 ? 7.609 9.582 3.544 1.00 90.94 151 ALA A O 1
ATOM 1161 N N . PHE A 1 152 ? 6.300 8.703 5.136 1.00 88.06 152 PHE A N 1
ATOM 1162 C CA . PHE A 1 152 ? 6.135 7.404 4.497 1.00 88.06 152 PHE A CA 1
ATOM 1163 C C . PHE A 1 152 ? 5.413 7.507 3.152 1.00 88.06 152 PHE A C 1
ATOM 1165 O O . PHE A 1 152 ? 5.929 7.016 2.144 1.00 88.06 152 PHE A O 1
ATOM 1172 N N . TYR A 1 153 ? 4.254 8.168 3.099 1.00 88.50 153 TYR A N 1
ATOM 1173 C CA . TYR A 1 153 ? 3.516 8.327 1.844 1.00 88.50 153 TYR A CA 1
ATOM 1174 C C . TYR A 1 153 ? 4.177 9.346 0.920 1.00 88.50 153 TYR A C 1
ATOM 1176 O O . TYR A 1 153 ? 4.202 9.126 -0.292 1.00 88.50 153 TYR A O 1
ATOM 1184 N N . GLY A 1 154 ? 4.767 10.413 1.472 1.00 88.31 154 GLY A N 1
ATOM 1185 C CA . GLY A 1 154 ? 5.501 11.408 0.691 1.00 88.31 154 GLY A CA 1
ATOM 1186 C C . GLY A 1 154 ? 6.652 10.787 -0.101 1.00 88.31 154 GLY A C 1
ATOM 1187 O O . GLY A 1 154 ? 6.779 11.047 -1.300 1.00 88.31 154 GLY A O 1
ATOM 1188 N N . LEU A 1 155 ? 7.440 9.914 0.535 1.00 86.38 155 LEU A N 1
ATOM 1189 C CA . LEU A 1 155 ? 8.527 9.184 -0.122 1.00 86.38 155 LEU A CA 1
ATOM 1190 C C . LEU A 1 155 ? 8.005 8.071 -1.040 1.00 86.38 155 LEU A C 1
ATOM 1192 O O . LEU A 1 155 ? 8.452 7.963 -2.180 1.00 86.38 155 LEU A O 1
ATOM 1196 N N . SER A 1 156 ? 7.035 7.273 -0.582 1.00 85.38 156 SER A N 1
ATOM 1197 C CA . SER A 1 156 ? 6.547 6.108 -1.338 1.00 85.38 156 SER A CA 1
ATOM 1198 C C . SER A 1 156 ? 5.866 6.495 -2.655 1.00 85.38 156 SER A C 1
ATOM 1200 O O . SER A 1 156 ? 6.093 5.844 -3.672 1.00 85.38 156 SER A O 1
ATOM 1202 N N . LEU A 1 157 ? 5.056 7.560 -2.669 1.00 85.25 157 LEU A N 1
ATOM 1203 C CA . LEU A 1 157 ? 4.344 8.003 -3.877 1.00 85.25 157 LEU A CA 1
ATOM 1204 C C . LEU A 1 157 ? 5.271 8.660 -4.907 1.00 85.25 157 LEU A C 1
ATOM 1206 O O . LEU A 1 157 ? 4.997 8.613 -6.103 1.00 85.25 157 LEU A O 1
ATOM 1210 N N . ASN A 1 158 ? 6.376 9.255 -4.451 1.00 86.62 158 ASN A N 1
ATOM 1211 C CA . ASN A 1 158 ? 7.327 9.964 -5.306 1.00 86.62 158 ASN A CA 1
ATOM 1212 C C . ASN A 1 158 ? 8.593 9.155 -5.601 1.00 86.62 158 ASN A C 1
ATOM 1214 O O . ASN A 1 158 ? 9.545 9.715 -6.144 1.00 86.62 158 ASN A O 1
ATOM 1218 N N . ASN A 1 159 ? 8.620 7.857 -5.285 1.00 84.19 159 ASN A N 1
ATOM 1219 C CA . ASN A 1 159 ? 9.820 7.031 -5.417 1.00 84.19 159 ASN A CA 1
ATOM 1220 C C . ASN A 1 159 ? 10.400 7.074 -6.846 1.00 84.19 159 ASN A C 1
ATOM 1222 O O . ASN A 1 159 ? 11.578 7.364 -7.026 1.00 84.19 159 ASN A O 1
ATOM 1226 N N . GLY A 1 160 ? 9.554 6.951 -7.879 1.00 81.75 160 GLY A N 1
ATOM 1227 C CA . GLY A 1 160 ? 10.000 7.050 -9.276 1.00 81.75 160 GLY A CA 1
ATOM 1228 C C . GLY A 1 160 ? 10.625 8.407 -9.637 1.00 81.75 160 GLY A C 1
ATOM 1229 O O . GLY A 1 160 ? 11.635 8.468 -10.338 1.00 81.75 160 GLY A O 1
ATOM 1230 N N . THR A 1 161 ? 10.084 9.510 -9.111 1.00 84.31 161 THR A N 1
ATOM 1231 C CA . THR A 1 161 ? 10.652 10.856 -9.305 1.00 84.31 161 THR A CA 1
ATOM 1232 C C . THR A 1 161 ? 11.971 11.014 -8.551 1.00 84.31 161 THR A C 1
ATOM 1234 O O . THR A 1 161 ? 12.927 11.570 -9.091 1.00 84.31 161 THR A O 1
ATOM 1237 N N . ILE A 1 162 ? 12.050 10.499 -7.324 1.00 84.88 162 ILE A N 1
ATOM 1238 C CA . ILE A 1 162 ? 13.253 10.552 -6.488 1.00 84.88 162 ILE A CA 1
ATOM 1239 C C . ILE A 1 162 ? 14.389 9.756 -7.146 1.00 84.88 162 ILE A C 1
ATOM 1241 O O . ILE A 1 162 ? 15.477 10.297 -7.341 1.00 84.88 162 ILE A O 1
ATOM 1245 N N . LEU A 1 163 ? 14.133 8.519 -7.585 1.00 82.94 163 LEU A N 1
ATOM 1246 C CA . LEU A 1 163 ? 15.115 7.678 -8.285 1.00 82.94 163 LEU A CA 1
ATOM 1247 C C . LEU A 1 163 ? 15.577 8.294 -9.610 1.00 82.94 163 LEU A C 1
ATOM 1249 O O . LEU A 1 163 ? 16.757 8.196 -9.968 1.00 82.94 163 LEU A O 1
ATOM 1253 N N . LYS A 1 164 ? 14.672 8.985 -10.312 1.00 80.81 164 LYS A N 1
ATOM 1254 C CA . LYS A 1 164 ? 14.995 9.754 -11.518 1.00 80.81 164 LYS A CA 1
ATOM 1255 C C . LYS A 1 164 ? 15.947 10.915 -11.227 1.00 80.81 164 LYS A C 1
ATOM 1257 O O . LYS A 1 164 ? 16.895 11.110 -11.985 1.00 80.81 164 LYS A O 1
ATOM 1262 N N . VAL A 1 165 ? 15.715 11.669 -10.149 1.00 84.62 165 VAL A N 1
ATOM 1263 C CA . VAL A 1 165 ? 16.564 12.805 -9.738 1.00 84.62 165 VAL A CA 1
ATOM 1264 C C . VAL A 1 165 ? 17.927 12.335 -9.222 1.00 84.62 165 VAL A C 1
ATOM 1266 O O . VAL A 1 165 ? 18.944 12.936 -9.559 1.00 84.62 165 VAL A O 1
ATOM 1269 N N . ILE A 1 166 ? 17.973 11.234 -8.465 1.00 83.88 166 ILE A N 1
ATOM 1270 C CA . ILE A 1 166 ? 19.225 10.600 -8.004 1.00 83.88 166 ILE A CA 1
ATOM 1271 C C . ILE A 1 166 ? 20.056 10.079 -9.194 1.00 83.88 166 ILE A C 1
ATOM 1273 O O . ILE A 1 166 ? 21.284 9.977 -9.127 1.00 83.88 166 ILE A O 1
ATOM 1277 N N . GLY A 1 167 ? 19.395 9.784 -10.314 1.00 78.50 167 GLY A N 1
ATOM 1278 C CA . GLY A 1 167 ? 20.024 9.292 -11.533 1.00 78.50 167 GLY A CA 1
ATOM 1279 C C . GLY A 1 167 ? 20.180 7.774 -11.572 1.00 78.50 167 GLY A C 1
ATOM 1280 O O . GLY A 1 167 ? 20.878 7.272 -12.444 1.00 78.50 167 GLY A O 1
ATOM 1281 N N . TYR A 1 168 ? 19.549 7.045 -10.649 1.00 79.69 168 TYR A N 1
ATOM 1282 C CA . TYR A 1 168 ? 19.595 5.580 -10.611 1.00 79.69 168 TYR A CA 1
ATOM 1283 C C . TYR A 1 168 ? 18.810 4.961 -11.777 1.00 79.69 168 TYR A C 1
ATOM 1285 O O . TYR A 1 168 ? 19.280 4.041 -12.432 1.00 79.69 168 TYR A O 1
ATOM 1293 N N . SER A 1 169 ? 17.656 5.549 -12.092 1.00 71.50 169 SER A N 1
ATOM 1294 C CA . SER A 1 169 ? 16.762 5.100 -13.164 1.00 71.50 169 SER A CA 1
ATOM 1295 C C . SER A 1 169 ? 17.118 5.689 -14.546 1.00 71.50 169 SER A C 1
ATOM 1297 O O . SER A 1 169 ? 16.626 5.225 -15.565 1.00 71.50 169 SER A O 1
ATOM 1299 N N . THR A 1 170 ? 17.992 6.705 -14.622 1.00 69.38 170 THR A N 1
ATOM 1300 C CA . THR A 1 170 ? 18.259 7.455 -15.871 1.00 69.38 170 THR A CA 1
ATOM 1301 C C . THR A 1 170 ? 19.697 7.407 -16.378 1.00 69.38 170 THR A C 1
ATOM 1303 O O . THR A 1 170 ? 19.907 7.579 -17.580 1.00 69.38 170 THR A O 1
ATOM 1306 N N . LYS A 1 171 ? 20.706 7.177 -15.527 1.00 67.69 171 LYS A N 1
ATOM 1307 C CA . LYS A 1 171 ? 22.103 7.108 -15.987 1.00 67.69 171 LYS A CA 1
ATOM 1308 C C . LYS A 1 171 ? 22.327 5.832 -16.805 1.00 67.69 171 LYS A C 1
ATOM 1310 O O . LYS A 1 171 ? 22.102 4.742 -16.300 1.00 67.69 171 LYS A O 1
ATOM 1315 N N . ASN A 1 172 ? 22.820 5.986 -18.038 1.00 65.12 172 ASN A N 1
ATOM 1316 C CA . ASN A 1 172 ? 23.142 4.892 -18.969 1.00 65.12 172 ASN A CA 1
ATOM 1317 C C . ASN A 1 172 ? 21.962 3.957 -19.294 1.00 65.12 172 ASN A C 1
ATOM 1319 O O . ASN A 1 172 ? 22.159 2.755 -19.426 1.00 65.12 172 ASN A O 1
ATOM 1323 N N . THR A 1 173 ? 20.744 4.498 -19.409 1.00 71.75 173 THR A N 1
ATOM 1324 C CA . THR A 1 173 ? 19.587 3.722 -19.881 1.00 71.75 173 THR A CA 1
ATOM 1325 C C . THR A 1 173 ? 19.415 3.890 -21.387 1.00 71.75 173 THR A C 1
ATOM 1327 O O . THR A 1 173 ? 19.331 5.010 -21.891 1.00 71.75 173 THR A O 1
ATOM 1330 N N . HIS A 1 174 ? 19.392 2.773 -22.110 1.00 73.50 174 HIS A N 1
ATOM 1331 C CA . HIS A 1 174 ? 19.255 2.730 -23.570 1.00 73.50 174 HIS A CA 1
ATOM 1332 C C . HIS A 1 174 ? 17.882 2.220 -24.022 1.00 73.50 174 HIS A C 1
ATOM 1334 O O . HIS A 1 174 ? 17.560 2.285 -25.209 1.00 73.50 174 HIS A O 1
ATOM 1340 N N . SER A 1 175 ? 17.072 1.717 -23.086 1.00 78.69 175 SER A N 1
ATOM 1341 C CA . SER A 1 175 ? 15.735 1.196 -23.359 1.00 78.69 175 SER A CA 1
ATOM 1342 C C . SER A 1 175 ? 14.756 1.413 -22.203 1.00 78.69 175 SER A C 1
ATOM 1344 O O . SER A 1 175 ? 15.145 1.580 -21.043 1.00 78.69 175 SER A O 1
ATOM 1346 N N . VAL A 1 176 ? 13.456 1.343 -22.511 1.00 80.19 176 VAL A N 1
ATOM 1347 C CA . VAL A 1 176 ? 12.369 1.403 -21.514 1.00 80.19 176 VAL A CA 1
ATOM 1348 C C . VAL A 1 176 ? 12.463 0.265 -20.497 1.00 80.19 176 VAL A C 1
ATOM 1350 O O . VAL A 1 176 ? 12.100 0.446 -19.336 1.00 80.19 176 VAL A O 1
ATOM 1353 N N . TYR A 1 177 ? 12.979 -0.894 -20.908 1.00 83.56 177 TYR A N 1
ATOM 1354 C CA . TYR A 1 177 ? 13.220 -2.022 -20.012 1.00 83.56 177 TYR A CA 1
ATOM 1355 C C . TYR A 1 177 ? 14.182 -1.654 -18.874 1.00 83.56 177 TYR A C 1
ATOM 1357 O O . TYR A 1 177 ? 13.853 -1.864 -17.709 1.00 83.56 177 TYR A O 1
ATOM 1365 N N . GLU A 1 178 ? 15.335 -1.060 -19.193 1.00 81.06 178 GLU A N 1
ATOM 1366 C CA . GLU A 1 178 ? 16.338 -0.680 -18.187 1.00 81.06 178 GLU A CA 1
ATOM 1367 C C . GLU A 1 178 ? 15.823 0.417 -17.253 1.00 81.06 178 GLU A C 1
ATOM 1369 O O . GLU A 1 178 ? 16.083 0.377 -16.051 1.00 81.06 178 GLU A O 1
ATOM 1374 N N . TYR A 1 179 ? 15.035 1.356 -17.785 1.00 82.75 179 TYR A N 1
ATOM 1375 C CA . TYR A 1 179 ? 14.350 2.366 -16.980 1.00 82.75 179 TYR A CA 1
ATOM 1376 C C . TYR A 1 179 ? 13.398 1.723 -15.958 1.00 82.75 179 TYR A C 1
ATOM 1378 O O . TYR A 1 179 ? 13.484 2.008 -14.766 1.00 82.75 179 TYR A O 1
ATOM 1386 N N . LEU A 1 180 ? 12.514 0.821 -16.401 1.00 82.94 180 LEU A N 1
ATOM 1387 C CA . LEU A 1 180 ? 11.527 0.167 -15.532 1.00 82.94 180 LEU A CA 1
ATOM 1388 C C . LEU A 1 180 ? 12.142 -0.859 -14.571 1.00 82.94 180 LEU A C 1
ATOM 1390 O O . LEU A 1 180 ? 11.569 -1.110 -13.519 1.00 82.94 180 LEU A O 1
ATOM 1394 N N . TYR A 1 181 ? 13.275 -1.463 -14.924 1.00 84.19 181 TYR A N 1
ATOM 1395 C CA . TYR A 1 181 ? 13.997 -2.394 -14.054 1.00 84.19 181 TYR A CA 1
ATOM 1396 C C . TYR A 1 181 ? 14.720 -1.673 -12.904 1.00 84.19 181 TYR A C 1
ATOM 1398 O O . TYR A 1 181 ? 14.811 -2.200 -11.798 1.00 84.19 181 TYR A O 1
ATOM 1406 N N . ASN A 1 182 ? 15.204 -0.453 -13.154 1.00 81.75 182 ASN A N 1
ATOM 1407 C CA . ASN A 1 182 ? 15.916 0.372 -12.175 1.00 81.75 182 ASN A CA 1
ATOM 1408 C C . ASN A 1 182 ? 14.995 1.356 -11.419 1.00 81.75 182 ASN A C 1
ATOM 1410 O O . ASN A 1 182 ? 15.494 2.301 -10.807 1.00 81.75 182 ASN A O 1
ATOM 1414 N N . THR A 1 183 ? 13.669 1.193 -11.482 1.00 72.56 183 THR A N 1
ATOM 1415 C CA . THR A 1 183 ? 12.684 2.066 -10.809 1.00 72.56 183 THR A CA 1
ATOM 1416 C C . THR A 1 183 ? 11.855 1.273 -9.811 1.00 72.56 183 THR A C 1
ATOM 1418 O O . THR A 1 183 ? 11.653 1.786 -8.688 1.00 72.56 183 THR A O 1
#

InterPro domains:
  IPR005828 Major facilitator, sugar transporter-like [PF00083] (16-128)
  IPR036259 MFS transporter superfamily [G3DSA:1.20.1250.20] (1-82)
  IPR036259 MFS transporter superfamily [G3DSA:1.20.1250.20] (83-183)
  IPR036259 MFS transporter superfamily [SSF103473] (2-172)

Solvent-accessible surface area (backbone atoms only — not comparable to full-atom values): 10283 Å² total; per-residue (Å²): 116,69,67,60,55,52,50,52,51,51,51,53,50,53,53,44,51,62,73,44,32,79,47,27,55,74,16,59,37,77,89,61,40,56,69,67,29,42,54,50,54,53,51,44,57,52,49,54,53,54,59,60,47,51,63,52,52,55,51,49,50,48,65,74,66,54,65,81,56,47,67,49,36,39,74,70,69,43,34,67,67,58,24,55,35,46,48,51,17,57,76,69,74,43,80,69,52,94,74,64,73,70,60,53,61,56,50,47,62,58,42,68,77,74,65,82,76,79,79,89,44,75,67,54,51,52,60,56,47,65,38,64,75,52,33,50,54,49,50,52,52,53,47,53,49,49,56,48,48,53,53,53,51,56,49,63,76,39,41,61,60,50,37,46,72,75,33,66,26,55,63,92,50,72,20,34,35,54,29,64,70,48,94

pLDDT: mean 76.81, std 15.88, range [46.22, 95.12]